Protein AF-R1EXK5-F1 (afdb_monomer)

Secondary structure (DSSP, 8-state):
-HHHHHHHS-----S-S-HHHHHHHHHHHHHHHGGGT-B-TTS-GGG--B----GGGGPPTTHHHHHHSPSS-HHHHHHHHHHHHTTT-HHHHHHHT-HHHHHHHHHHH--SSPPPPPS--------TTPPPPPB--GGGT-TTS-S--------SS-B-TTTT--EEETTTHHHHHHHHHHHHHHGGGS-HHHHH-TTSTTSPTTS-SBS-HHHHHHHTTSPPEEE--B--TTS---TTS-PPPPTTTT-

Organism: Botryosphaeria parva (strain UCR-NP2) (NCBI:txid1287680)

Solvent-accessible surface area (backbone atoms only — not comparable to full-atom values): 15653 Å² total; per-residue (Å²): 105,60,71,51,30,67,52,30,62,56,83,85,77,58,84,67,65,62,64,66,62,38,50,51,37,28,29,48,53,30,53,65,42,42,86,32,57,56,41,33,88,92,51,65,44,61,74,67,47,67,45,80,65,70,54,50,43,71,47,58,93,53,70,65,28,76,74,64,31,72,75,96,40,69,49,38,50,45,34,41,54,42,52,58,49,47,59,72,32,65,62,45,50,55,56,75,60,35,63,59,59,53,54,48,48,53,69,64,71,65,58,94,60,82,87,77,81,66,94,76,73,88,71,85,84,83,57,82,89,58,86,76,84,57,44,68,62,70,57,56,72,45,46,81,48,74,94,78,79,81,88,86,87,77,77,59,58,74,29,45,78,86,63,74,52,69,74,44,56,57,54,39,32,62,56,53,52,52,52,50,52,50,50,60,67,64,43,80,85,48,54,77,72,46,61,38,41,37,74,30,95,90,43,51,87,86,52,36,80,37,84,51,67,70,60,51,23,49,78,66,76,61,42,52,76,46,72,56,67,43,64,71,81,91,45,96,70,84,85,87,75,79,92,82,59,54,95,63,65,88,114

Foldseek 3Di:
DLVQCLQWVDDDAPPLDDLVLLLQLLLVLQVLQVQLQQACPVDRSSVSHGVPPDQLLQDEPDDCCVVRHDDPDVSSVSNHVSQVVSQVDPSNVVSVVDPSVQVLCCVNVVDPDRDDDDPGDHDDAHDPPDDADAAADCCLQVVVDDPPDDDDDDDSAWADQNRRADKGWGSCNVVVVVVVVVLVVVCPPDDPVLSNHLCHPVHDHPNHDDRDPCVVCVVVVVTDIDDDIDHDPPPDDDPPDDDDDHPPRPD

Sequence (251 aa):
MRERFERDGYLLVKGLLPRQKVLSCRSAYFTHMSPSGLLHPSTPPVAGLYSGANPRKYLPPGNLRRLFGPKDDPESDLYVDLMVAAHEAPFYTDFCASPELRAFIARFTGWTAPPRMLSRTMVRSFVPGSELTPVHFDQMYLRGGPPTSLTAWVPIGDVSLEGGGLMYLERSTDIGQQTEAEFARNAGNLTDEERVSAFNRNMSDGGFLSRDTVEYAKEKGGRKWLLAEFVDPEKPYDKRWMKVYRPLDGL

Mean predicted aligned error: 6.93 Å

pLDDT: mean 85.35, std 13.77, range [37.56, 98.06]

Structure (mmCIF, N/CA/C/O backbone):
data_AF-R1EXK5-F1
#
_entry.id   AF-R1EXK5-F1
#
loop_
_atom_site.group_PDB
_atom_site.id
_atom_site.type_symbol
_atom_site.label_atom_id
_atom_site.label_alt_id
_atom_site.label_comp_id
_atom_site.label_asym_id
_atom_site.label_entity_id
_atom_site.label_seq_id
_atom_site.pdbx_PDB_ins_code
_atom_site.Cartn_x
_atom_site.Cartn_y
_atom_site.Cartn_z
_atom_site.occupancy
_atom_site.B_iso_or_equiv
_atom_site.auth_seq_id
_atom_site.auth_comp_id
_atom_site.auth_asym_id
_atom_site.auth_atom_id
_atom_site.pdbx_PDB_model_num
ATOM 1 N N . MET A 1 1 ? -23.282 -2.178 4.659 1.00 82.62 1 MET A N 1
ATOM 2 C CA . MET A 1 1 ? -21.838 -1.941 4.393 1.00 82.62 1 MET A CA 1
ATOM 3 C C . MET A 1 1 ? -21.211 -1.000 5.426 1.00 82.62 1 MET A C 1
ATOM 5 O O . MET A 1 1 ? -20.256 -1.420 6.065 1.00 82.62 1 MET A O 1
ATOM 9 N N . ARG A 1 2 ? -21.752 0.215 5.629 1.00 88.81 2 ARG A N 1
ATOM 10 C CA . ARG A 1 2 ? -21.264 1.182 6.638 1.00 88.81 2 ARG A CA 1
ATOM 11 C C . ARG A 1 2 ? -21.157 0.607 8.051 1.00 88.81 2 ARG A C 1
ATOM 13 O O . ARG A 1 2 ? -20.063 0.581 8.583 1.00 88.81 2 ARG A O 1
ATOM 20 N N . GLU A 1 3 ? -22.225 0.002 8.568 1.00 89.75 3 GLU A N 1
ATOM 21 C CA . GLU A 1 3 ? -22.219 -0.634 9.901 1.00 89.75 3 GLU A CA 1
ATOM 22 C C . GLU A 1 3 ? -21.078 -1.648 10.084 1.00 89.75 3 GLU A C 1
ATOM 24 O O . GLU A 1 3 ? -20.468 -1.752 11.144 1.00 89.75 3 GLU A O 1
ATOM 29 N N . ARG A 1 4 ? -20.757 -2.408 9.026 1.00 84.94 4 ARG A N 1
ATOM 30 C CA . ARG A 1 4 ? -19.652 -3.369 9.059 1.00 84.94 4 ARG A CA 1
ATOM 31 C C . ARG A 1 4 ? -18.302 -2.664 9.116 1.00 84.94 4 ARG A C 1
ATOM 33 O O . ARG A 1 4 ? -17.444 -3.102 9.864 1.00 84.94 4 ARG A O 1
ATOM 40 N N . PHE A 1 5 ? -18.123 -1.600 8.342 1.00 89.38 5 PHE A N 1
ATOM 41 C CA . PHE A 1 5 ? -16.905 -0.796 8.385 1.00 89.38 5 PHE A CA 1
ATOM 42 C C . PHE A 1 5 ? -16.730 -0.095 9.731 1.00 89.38 5 PHE A C 1
ATOM 44 O O . PHE A 1 5 ? -15.637 -0.112 10.273 1.00 89.38 5 PHE A O 1
ATOM 51 N N . GLU A 1 6 ? -17.798 0.456 10.301 1.00 90.44 6 GLU A N 1
ATOM 52 C CA . GLU A 1 6 ? -17.766 1.090 11.623 1.00 90.44 6 GLU A CA 1
ATOM 53 C C . GLU A 1 6 ? -17.374 0.078 12.706 1.00 90.44 6 GLU A C 1
ATOM 55 O O . GLU A 1 6 ? -16.513 0.355 13.537 1.00 90.44 6 GLU A O 1
ATOM 60 N N . ARG A 1 7 ? -17.931 -1.136 12.657 1.00 87.56 7 ARG A N 1
ATOM 61 C CA . ARG A 1 7 ? -17.590 -2.205 13.604 1.00 87.56 7 ARG A CA 1
ATOM 62 C C . ARG A 1 7 ? -16.186 -2.784 13.398 1.00 87.56 7 ARG A C 1
ATOM 64 O O . ARG A 1 7 ? -15.492 -3.048 14.376 1.00 87.56 7 ARG A O 1
ATOM 71 N N . ASP A 1 8 ? -15.805 -3.059 12.151 1.00 87.69 8 ASP A N 1
ATOM 72 C CA . ASP A 1 8 ? -14.622 -3.869 11.838 1.00 87.69 8 ASP A CA 1
ATOM 73 C C . ASP A 1 8 ? -13.386 -3.030 11.470 1.00 87.69 8 ASP A C 1
ATOM 75 O O . ASP A 1 8 ? -12.267 -3.491 11.677 1.00 87.69 8 ASP A O 1
ATOM 79 N N . GLY A 1 9 ? -13.574 -1.819 10.943 1.00 90.81 9 GLY A N 1
ATOM 80 C CA . GLY A 1 9 ? -12.518 -0.890 10.522 1.00 90.81 9 GLY A CA 1
ATOM 81 C C . GLY A 1 9 ? -12.043 -1.081 9.077 1.00 90.81 9 GLY A C 1
ATOM 82 O O . GLY A 1 9 ? -11.176 -0.349 8.608 1.00 90.81 9 GLY A O 1
ATOM 83 N N . TYR A 1 10 ? -12.592 -2.060 8.353 1.00 90.94 10 TYR A N 1
ATOM 84 C CA . TYR A 1 10 ? -12.197 -2.389 6.982 1.00 90.94 10 TYR A CA 1
ATOM 85 C C . TYR A 1 10 ? -13.346 -3.015 6.185 1.00 90.94 10 TYR A C 1
ATOM 87 O O . TYR A 1 10 ? -14.318 -3.543 6.731 1.00 90.94 10 TYR A O 1
ATOM 95 N N . LEU A 1 11 ? -13.213 -2.983 4.857 1.00 89.25 11 LEU A N 1
ATOM 96 C CA . LEU A 1 11 ? -14.101 -3.654 3.912 1.00 89.25 11 LEU A CA 1
ATOM 97 C C . LEU A 1 11 ? -13.305 -4.182 2.721 1.00 89.25 11 LEU A C 1
ATOM 99 O O . LEU A 1 11 ? -12.480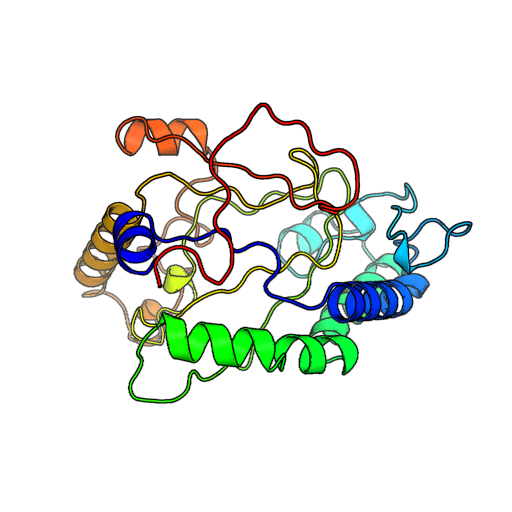 -3.472 2.155 1.00 89.25 11 LEU A O 1
ATOM 103 N N . LEU A 1 12 ? -13.629 -5.400 2.288 1.00 85.88 12 LEU A N 1
ATOM 104 C CA . LEU A 1 12 ? -13.187 -5.928 1.002 1.00 85.88 12 LEU A CA 1
ATOM 105 C C . LEU A 1 12 ? -14.298 -5.726 -0.030 1.00 85.88 12 LEU A C 1
ATOM 107 O O . LEU A 1 12 ? -15.362 -6.337 0.079 1.00 85.88 12 LEU A O 1
ATOM 111 N N . VAL A 1 13 ? -14.042 -4.893 -1.037 1.00 85.69 13 VAL A N 1
ATOM 112 C CA . VAL A 1 13 ? -14.993 -4.600 -2.118 1.00 85.69 13 VAL A CA 1
ATOM 113 C C . VAL A 1 13 ? -14.451 -5.167 -3.425 1.00 85.69 13 VAL A C 1
ATOM 115 O O . VAL A 1 13 ? -13.442 -4.698 -3.948 1.00 85.69 13 VAL A O 1
ATOM 118 N N . LYS A 1 14 ? -15.116 -6.195 -3.961 1.00 83.44 14 LYS A N 1
ATOM 119 C CA . LYS A 1 14 ? -14.742 -6.828 -5.234 1.00 83.44 14 LYS A CA 1
ATOM 120 C C . LYS A 1 14 ? -15.511 -6.191 -6.396 1.00 83.44 14 LYS A C 1
ATOM 122 O O . LYS A 1 14 ? -16.672 -5.820 -6.247 1.00 83.44 14 LYS A O 1
ATOM 127 N N . GLY A 1 15 ? -14.865 -6.085 -7.559 1.00 83.38 15 GLY A N 1
ATOM 128 C CA . GLY A 1 15 ? -15.496 -5.596 -8.793 1.00 83.38 15 GLY A CA 1
ATOM 129 C C . GLY A 1 15 ? -15.779 -4.090 -8.833 1.00 83.38 15 GLY A C 1
ATOM 130 O O . GLY A 1 15 ? -16.601 -3.657 -9.632 1.00 83.38 15 GLY A O 1
ATOM 131 N N . LEU A 1 16 ? -15.128 -3.291 -7.978 1.00 88.31 16 LEU A N 1
ATOM 132 C CA . LEU A 1 16 ? -15.326 -1.838 -7.944 1.00 88.31 16 LEU A CA 1
ATOM 133 C C . LEU A 1 16 ? -14.695 -1.122 -9.148 1.00 88.31 16 LEU A C 1
ATOM 135 O O . LEU A 1 16 ? -15.280 -0.189 -9.692 1.00 88.31 16 LEU A O 1
ATOM 139 N N . LEU A 1 17 ? -13.489 -1.534 -9.542 1.00 92.44 17 LEU A N 1
ATOM 140 C CA . LEU A 1 17 ? -12.737 -0.906 -10.625 1.00 92.44 17 LEU A CA 1
ATOM 141 C C . LEU A 1 17 ? -12.830 -1.734 -11.910 1.00 92.44 17 LEU A C 1
ATOM 143 O O . LEU A 1 17 ? -12.722 -2.963 -11.841 1.00 92.44 17 LEU A O 1
ATOM 147 N N . PRO A 1 18 ? -12.948 -1.095 -13.090 1.00 91.00 18 PRO A N 1
ATOM 148 C CA . PRO A 1 18 ? -12.877 -1.805 -14.360 1.00 91.00 18 PRO A CA 1
ATOM 149 C C . PRO A 1 18 ? -11.546 -2.551 -14.498 1.00 91.00 18 PRO A C 1
ATOM 151 O O . PRO A 1 18 ? -10.477 -1.939 -14.432 1.00 91.00 18 PRO A O 1
ATOM 154 N N . ARG A 1 19 ? -11.602 -3.866 -14.745 1.00 87.06 19 ARG A N 1
ATOM 155 C CA . ARG A 1 19 ? -10.411 -4.729 -14.855 1.00 87.06 19 ARG A CA 1
ATOM 156 C C . ARG A 1 19 ? -9.390 -4.185 -15.852 1.00 87.06 19 ARG A C 1
ATOM 158 O O . ARG A 1 19 ? -8.201 -4.166 -15.555 1.00 87.06 19 ARG A O 1
ATOM 165 N N . GLN A 1 20 ? -9.854 -3.678 -16.994 1.00 90.62 20 GLN A N 1
ATOM 166 C CA . GLN A 1 20 ? -8.970 -3.104 -18.004 1.00 90.62 20 GLN A CA 1
ATOM 167 C C . GLN A 1 20 ? -8.185 -1.894 -17.479 1.00 90.62 20 GLN A C 1
ATOM 169 O O . GLN A 1 20 ? -6.998 -1.795 -17.757 1.00 90.62 20 GLN A O 1
ATOM 174 N N . LYS A 1 21 ? -8.794 -1.009 -16.672 1.00 93.25 21 LYS A N 1
ATOM 175 C CA . LYS A 1 21 ? -8.080 0.131 -16.065 1.00 93.25 21 LYS A CA 1
ATOM 176 C C . LYS A 1 21 ? -6.989 -0.343 -15.102 1.00 93.25 21 LYS A C 1
ATOM 178 O O . LYS A 1 21 ? -5.885 0.192 -15.120 1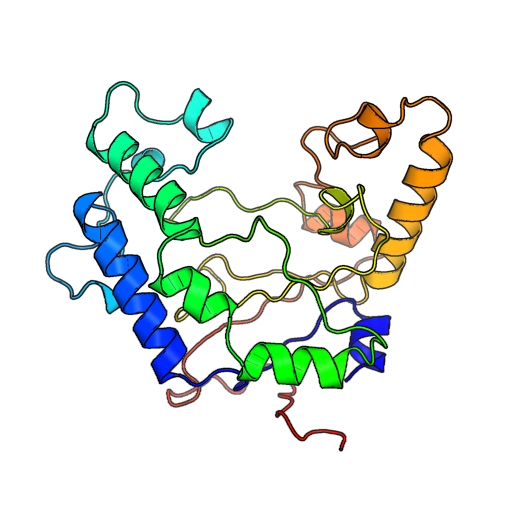.00 93.25 21 LYS A O 1
ATOM 183 N N . VAL A 1 22 ? -7.282 -1.375 -14.307 1.00 92.38 22 VAL A N 1
ATOM 184 C CA . VAL A 1 22 ? -6.312 -1.996 -13.391 1.00 92.38 22 VAL A CA 1
ATOM 185 C C . VAL A 1 22 ? -5.135 -2.597 -14.167 1.00 92.38 22 VAL A C 1
ATOM 187 O O . VAL A 1 22 ? -3.982 -2.320 -13.846 1.00 92.38 22 VAL A O 1
ATOM 190 N N . LEU A 1 23 ? -5.410 -3.372 -15.221 1.00 91.75 23 LEU A N 1
ATOM 191 C CA . LEU A 1 23 ? -4.371 -3.999 -16.044 1.00 91.75 23 LEU A CA 1
ATOM 192 C C . LEU A 1 23 ? -3.569 -2.983 -16.868 1.00 91.75 23 LEU A C 1
ATOM 194 O O . LEU A 1 23 ? -2.362 -3.156 -17.021 1.00 91.75 23 LEU A O 1
ATOM 198 N N . SER A 1 24 ? -4.193 -1.902 -17.342 1.00 95.00 24 SER A N 1
ATOM 199 C CA . SER A 1 24 ? -3.482 -0.801 -18.001 1.00 95.00 24 SER A CA 1
ATOM 200 C C . SER A 1 24 ? -2.524 -0.098 -17.034 1.00 95.00 24 SER A C 1
ATOM 202 O O . SER A 1 24 ? -1.358 0.091 -17.378 1.00 95.00 24 SER A O 1
ATOM 204 N N . CYS A 1 25 ? -2.965 0.209 -15.804 1.00 96.75 25 CYS A N 1
ATOM 205 C CA . CYS A 1 25 ? -2.089 0.761 -14.764 1.00 96.75 25 CYS A CA 1
ATOM 206 C C . CYS A 1 25 ? -0.938 -0.201 -14.431 1.00 96.75 25 CYS A C 1
ATOM 208 O O . CYS A 1 25 ? 0.210 0.227 -14.346 1.00 96.75 25 CYS A O 1
ATOM 210 N N . ARG A 1 26 ? -1.219 -1.507 -14.301 1.00 95.94 26 ARG A N 1
ATOM 211 C CA . ARG A 1 26 ? -0.200 -2.550 -14.088 1.00 95.94 26 ARG A CA 1
ATOM 212 C C . ARG A 1 26 ? 0.839 -2.567 -15.203 1.00 95.94 26 ARG A C 1
ATOM 214 O O . ARG A 1 26 ? 2.035 -2.575 -14.929 1.00 95.94 26 ARG A O 1
ATOM 221 N N . SER A 1 27 ? 0.382 -2.592 -16.454 1.00 96.38 27 SER A N 1
ATOM 222 C CA . SER A 1 27 ? 1.255 -2.631 -17.625 1.00 96.38 27 SER A CA 1
ATOM 223 C C . SER A 1 27 ? 2.153 -1.399 -17.678 1.00 96.38 27 SER A C 1
ATOM 225 O O . SER A 1 27 ? 3.354 -1.537 -17.895 1.00 96.38 27 SER A O 1
ATOM 227 N N . ALA A 1 28 ? 1.593 -0.210 -17.442 1.00 98.06 28 ALA A N 1
ATOM 228 C CA . ALA A 1 28 ? 2.349 1.037 -17.426 1.00 98.06 28 ALA A CA 1
ATOM 229 C C . ALA A 1 28 ? 3.362 1.081 -16.273 1.00 98.06 28 ALA A C 1
ATOM 231 O O . ALA A 1 28 ? 4.531 1.369 -16.515 1.00 98.06 28 ALA A O 1
ATOM 232 N N . TYR A 1 29 ? 2.952 0.699 -15.058 1.00 97.94 29 TYR A N 1
ATOM 233 C CA . TYR A 1 29 ? 3.840 0.621 -13.898 1.00 97.94 29 TYR A CA 1
ATOM 234 C C . TYR A 1 29 ? 5.028 -0.309 -14.153 1.00 97.94 29 TYR A C 1
ATOM 236 O O . TYR A 1 29 ? 6.176 0.078 -13.962 1.00 97.94 29 TYR A O 1
ATOM 244 N N . PHE A 1 30 ? 4.789 -1.524 -14.647 1.00 97.38 30 PHE A N 1
ATOM 245 C CA . PHE A 1 30 ? 5.890 -2.447 -14.907 1.00 97.38 30 PHE A CA 1
ATOM 246 C C . PHE A 1 30 ? 6.730 -2.075 -16.121 1.00 97.38 30 PHE A C 1
ATOM 248 O O . PHE A 1 30 ? 7.933 -2.321 -16.113 1.00 97.38 30 PHE A O 1
ATOM 255 N N . THR A 1 31 ? 6.152 -1.431 -17.132 1.00 97.69 31 THR A N 1
ATOM 256 C CA . THR A 1 31 ? 6.943 -0.850 -18.227 1.00 97.69 31 THR A CA 1
ATOM 257 C C . THR A 1 31 ? 7.884 0.226 -17.685 1.00 97.69 31 THR A C 1
ATOM 259 O O . THR A 1 31 ? 9.076 0.188 -17.975 1.00 97.69 31 THR A O 1
ATOM 262 N N . HIS A 1 32 ? 7.381 1.114 -16.822 1.00 98.00 32 HIS A N 1
ATOM 263 C CA . HIS A 1 32 ? 8.173 2.134 -16.128 1.00 98.00 32 HIS A CA 1
ATOM 264 C C . HIS A 1 32 ? 9.294 1.524 -15.278 1.00 98.00 32 HIS A C 1
ATOM 266 O O . HIS A 1 32 ? 10.419 2.003 -15.322 1.00 98.00 32 HIS A O 1
ATOM 272 N N . MET A 1 33 ? 9.024 0.429 -14.560 1.00 97.12 33 MET A N 1
ATOM 273 C CA . MET A 1 33 ? 10.029 -0.251 -13.732 1.00 97.12 33 MET A CA 1
ATOM 274 C C . MET A 1 33 ? 10.999 -1.144 -14.524 1.00 97.12 33 MET A C 1
ATOM 276 O O . MET A 1 33 ? 12.032 -1.531 -13.980 1.00 97.12 33 MET A O 1
ATOM 280 N N . SER A 1 34 ? 10.709 -1.493 -15.783 1.00 95.62 34 SER A N 1
ATOM 281 C CA . SER A 1 34 ? 11.495 -2.466 -16.568 1.00 95.62 34 SER A CA 1
ATOM 282 C C . SER A 1 34 ? 12.998 -2.146 -16.665 1.00 95.62 34 SER A C 1
ATOM 284 O O . SER A 1 34 ? 13.789 -3.080 -16.512 1.00 95.62 34 SER A O 1
ATOM 286 N N . PRO A 1 35 ? 13.436 -0.878 -16.837 1.00 96.25 35 PRO A N 1
ATOM 287 C CA . PRO A 1 35 ? 14.861 -0.544 -16.920 1.00 96.25 35 PRO A CA 1
ATOM 288 C C . PRO A 1 35 ? 15.671 -0.863 -15.655 1.00 96.25 35 PRO A C 1
ATOM 290 O O . PRO A 1 35 ? 16.886 -0.982 -15.736 1.00 96.25 35 PRO A O 1
ATOM 293 N N . SER A 1 36 ? 15.022 -1.042 -14.498 1.00 95.88 36 SER A N 1
ATOM 294 C CA . SER A 1 36 ? 15.703 -1.389 -13.236 1.00 95.88 36 SER A CA 1
ATOM 295 C C . SER A 1 36 ? 16.176 -2.845 -13.143 1.00 95.88 36 SER A C 1
ATOM 297 O O . SER A 1 36 ? 16.753 -3.248 -12.134 1.00 95.88 36 SER A O 1
ATOM 299 N N . GLY A 1 37 ? 15.843 -3.685 -14.129 1.00 95.38 37 GLY A N 1
ATOM 300 C CA . GLY A 1 37 ? 16.101 -5.126 -14.064 1.00 95.38 37 GLY A CA 1
ATOM 301 C C . GLY A 1 37 ? 15.210 -5.876 -13.064 1.00 95.38 37 GLY A C 1
ATOM 302 O O . GLY A 1 37 ? 15.460 -7.045 -12.781 1.00 95.38 37 GLY A O 1
ATOM 303 N N . LEU A 1 38 ? 14.168 -5.234 -12.516 1.00 95.88 38 LEU A N 1
ATOM 304 C CA . LEU A 1 38 ? 13.198 -5.856 -11.600 1.00 95.88 38 LEU A CA 1
ATOM 305 C C . LEU A 1 38 ? 12.461 -7.049 -12.232 1.00 95.88 38 LEU A C 1
ATOM 307 O O . LEU A 1 38 ? 12.087 -7.993 -11.533 1.00 95.88 38 LEU A O 1
ATOM 311 N N . LEU A 1 39 ? 12.225 -6.990 -13.543 1.00 95.88 39 LEU A N 1
ATOM 312 C CA . LEU A 1 39 ? 11.351 -7.915 -14.258 1.00 95.88 39 LEU A CA 1
ATOM 313 C C . LEU A 1 39 ? 12.124 -8.964 -15.049 1.00 95.88 39 LEU A C 1
ATOM 315 O O . LEU A 1 39 ? 13.210 -8.706 -15.564 1.00 95.88 39 LEU A O 1
ATOM 319 N N . HIS A 1 40 ? 11.527 -10.146 -15.181 1.00 95.69 40 HIS A N 1
ATOM 320 C CA . HIS A 1 40 ? 12.071 -11.225 -15.990 1.00 95.69 40 HIS A CA 1
ATOM 321 C C . HIS A 1 40 ? 12.147 -10.808 -17.473 1.00 95.69 40 HIS A C 1
ATOM 323 O O . HIS A 1 40 ? 11.111 -10.484 -18.068 1.00 95.69 40 HIS A O 1
ATOM 329 N N . PRO A 1 41 ? 13.333 -10.864 -18.110 1.00 91.75 41 PRO A N 1
ATOM 330 C CA . PRO A 1 41 ? 13.577 -10.222 -19.405 1.00 91.75 41 PRO A CA 1
ATOM 331 C C . PRO A 1 41 ? 12.825 -10.870 -20.573 1.00 91.75 41 PRO A C 1
ATOM 333 O O . PRO A 1 41 ? 12.587 -10.227 -21.589 1.00 91.75 41 PRO A O 1
ATOM 336 N N . SER A 1 42 ? 12.431 -12.140 -20.446 1.00 93.31 42 SER A N 1
ATOM 337 C CA . SER A 1 42 ? 11.729 -12.876 -21.508 1.00 93.31 42 SER A CA 1
ATOM 338 C C . SER A 1 42 ? 10.201 -12.797 -21.424 1.00 93.31 42 SER A C 1
ATOM 340 O O . SER A 1 42 ? 9.514 -13.583 -22.077 1.00 93.31 42 SER A O 1
ATOM 342 N N . THR A 1 43 ? 9.651 -11.934 -20.567 1.00 92.31 43 THR A N 1
ATOM 343 C CA . THR A 1 43 ? 8.201 -11.839 -20.346 1.00 92.31 43 THR A CA 1
ATOM 344 C C . THR A 1 43 ? 7.713 -10.412 -20.562 1.00 92.31 43 THR A C 1
ATOM 346 O O . THR A 1 43 ? 8.458 -9.470 -20.292 1.00 92.31 43 THR A O 1
ATOM 349 N N . PRO A 1 44 ? 6.474 -10.214 -21.046 1.00 92.81 44 PRO A N 1
ATOM 350 C CA . PRO A 1 44 ? 5.934 -8.869 -21.185 1.00 92.81 44 PRO A CA 1
ATOM 351 C C . PRO A 1 44 ? 5.822 -8.203 -19.801 1.00 92.81 44 PRO A C 1
ATOM 353 O O . PRO A 1 44 ? 5.413 -8.880 -18.852 1.00 92.81 44 PRO A O 1
ATOM 356 N N . PRO A 1 45 ? 6.090 -6.888 -19.660 1.00 90.62 45 PRO A N 1
ATOM 357 C CA . PRO A 1 45 ? 6.115 -6.218 -18.356 1.00 90.62 45 PRO A CA 1
ATOM 358 C C . PRO A 1 45 ? 4.849 -6.423 -17.519 1.00 90.62 45 PRO A C 1
ATOM 360 O O . PRO A 1 45 ? 4.923 -6.639 -16.313 1.00 90.62 45 PRO A O 1
ATOM 363 N N . VAL A 1 46 ? 3.675 -6.448 -18.158 1.00 91.06 46 VAL A N 1
ATOM 364 C CA . VAL A 1 46 ? 2.385 -6.685 -17.488 1.00 91.06 46 VAL A CA 1
ATOM 365 C C . VAL A 1 46 ? 2.316 -8.021 -16.733 1.00 91.06 46 VAL A C 1
ATOM 367 O O . VAL A 1 46 ? 1.537 -8.138 -15.787 1.00 91.06 46 VAL A O 1
ATOM 370 N N . ALA A 1 47 ? 3.134 -9.019 -17.088 1.00 90.56 47 ALA A N 1
ATOM 371 C CA . ALA A 1 47 ? 3.230 -10.262 -16.326 1.00 90.56 47 ALA A CA 1
ATOM 372 C C . ALA A 1 47 ? 3.726 -9.994 -14.894 1.00 90.56 47 ALA A C 1
ATOM 374 O O . ALA A 1 47 ? 3.228 -10.603 -13.948 1.00 90.56 47 ALA A O 1
ATOM 375 N N . GLY A 1 48 ? 4.623 -9.017 -14.711 1.00 91.44 48 GLY A N 1
ATOM 376 C CA . GLY A 1 48 ? 5.171 -8.650 -13.405 1.00 91.44 48 GLY A CA 1
ATOM 377 C C . GLY A 1 48 ? 5.982 -9.774 -12.764 1.00 91.44 48 GLY A C 1
ATOM 378 O O . GLY A 1 48 ? 5.991 -9.895 -11.542 1.00 91.44 48 GLY A O 1
ATOM 379 N N . LEU A 1 49 ? 6.596 -10.639 -13.578 1.00 92.12 49 LEU A N 1
ATOM 380 C CA . LEU A 1 49 ? 7.408 -11.745 -13.083 1.00 92.12 49 LEU A CA 1
ATOM 381 C C . LEU A 1 49 ? 8.753 -11.218 -12.605 1.00 92.12 49 LEU A C 1
ATOM 383 O O . LEU A 1 49 ? 9.425 -10.479 -13.321 1.00 92.12 49 LEU A O 1
ATOM 387 N N . TYR A 1 50 ? 9.131 -11.612 -11.393 1.00 94.19 50 TYR A N 1
ATOM 388 C CA . TYR A 1 50 ? 10.390 -11.208 -10.789 1.00 94.19 50 TYR A CA 1
ATOM 389 C C . TYR A 1 50 ? 11.585 -11.739 -11.589 1.00 94.19 50 TYR A C 1
ATOM 391 O O . TYR A 1 50 ? 11.573 -12.886 -12.035 1.00 94.19 50 TYR A O 1
ATOM 399 N N . SER A 1 51 ? 12.628 -10.924 -11.744 1.00 95.25 51 SER A N 1
ATOM 400 C CA . SER A 1 51 ? 13.839 -11.293 -12.488 1.00 95.25 51 SER A CA 1
ATOM 401 C C . SER A 1 51 ? 14.651 -12.424 -11.851 1.00 95.25 51 SER A C 1
ATOM 403 O O . SER A 1 51 ? 15.477 -13.030 -12.527 1.00 95.25 51 SER A O 1
ATOM 405 N N . GLY A 1 52 ? 14.436 -12.711 -10.561 1.00 94.38 52 GLY A N 1
ATOM 406 C CA . GLY A 1 52 ? 15.245 -13.664 -9.795 1.00 94.38 52 GLY A CA 1
ATOM 407 C C . GLY A 1 52 ? 16.595 -13.100 -9.341 1.00 94.38 52 GLY A C 1
ATOM 408 O O . GLY A 1 52 ? 17.400 -13.834 -8.771 1.00 94.38 52 GLY A O 1
ATOM 409 N N . ALA A 1 53 ? 16.851 -11.809 -9.577 1.00 93.62 53 ALA A N 1
ATOM 410 C CA . ALA A 1 53 ? 18.046 -11.126 -9.096 1.00 93.62 53 ALA A CA 1
ATOM 411 C C . ALA A 1 53 ? 18.089 -11.058 -7.555 1.00 93.62 53 ALA A C 1
ATOM 413 O O . ALA A 1 53 ? 17.180 -11.497 -6.860 1.00 93.62 53 ALA A O 1
ATOM 414 N N . ASN A 1 54 ? 19.169 -10.509 -6.993 1.00 93.12 54 ASN A N 1
ATOM 415 C CA . ASN A 1 54 ? 19.282 -10.338 -5.545 1.00 93.12 54 ASN A CA 1
ATOM 416 C C . ASN A 1 54 ? 18.190 -9.371 -5.024 1.00 93.12 54 ASN A C 1
ATOM 418 O O . ASN A 1 54 ? 18.221 -8.194 -5.399 1.00 93.12 54 ASN A O 1
ATOM 422 N N . PRO A 1 55 ? 17.295 -9.794 -4.107 1.00 92.62 55 PRO A N 1
ATOM 423 C CA . PRO A 1 55 ? 16.234 -8.939 -3.565 1.00 92.62 55 PRO A CA 1
ATOM 424 C C . PRO A 1 55 ? 16.728 -7.643 -2.919 1.00 92.62 55 PRO A C 1
ATOM 426 O O . PRO A 1 55 ? 16.014 -6.643 -2.929 1.00 92.62 55 PRO A O 1
ATOM 429 N N . ARG A 1 56 ? 17.970 -7.615 -2.409 1.00 92.75 56 ARG A N 1
ATOM 430 C CA . ARG A 1 56 ? 18.559 -6.414 -1.792 1.00 92.75 56 ARG A CA 1
ATOM 431 C C . ARG A 1 56 ? 18.694 -5.233 -2.759 1.00 92.75 56 ARG A C 1
ATOM 433 O O . ARG A 1 56 ? 18.719 -4.098 -2.292 1.00 92.75 56 ARG A O 1
ATOM 440 N N . LYS A 1 57 ? 18.735 -5.478 -4.077 1.00 94.12 57 LYS A N 1
ATOM 441 C CA . LYS A 1 57 ? 18.721 -4.419 -5.105 1.00 94.12 57 LYS A CA 1
ATOM 442 C C . LYS A 1 57 ? 17.405 -3.634 -5.127 1.00 94.12 57 LYS A C 1
ATOM 444 O O . LYS A 1 57 ? 17.388 -2.469 -5.502 1.00 94.12 57 LYS A O 1
ATOM 449 N N . TYR A 1 58 ? 16.311 -4.251 -4.683 1.00 94.44 58 TYR A N 1
ATOM 450 C CA . TYR A 1 58 ? 14.958 -3.707 -4.809 1.00 94.44 58 TYR A CA 1
ATOM 451 C C . TYR A 1 58 ? 14.393 -3.204 -3.474 1.00 94.44 58 TYR A C 1
ATOM 453 O O . TYR A 1 58 ? 13.179 -3.178 -3.261 1.00 94.44 58 TYR A O 1
ATOM 461 N N . LEU A 1 59 ? 15.275 -2.797 -2.553 1.00 92.50 59 LEU A N 1
ATOM 462 C CA . LEU A 1 59 ? 14.868 -2.179 -1.293 1.00 92.50 59 LEU A CA 1
ATOM 463 C C . LEU A 1 59 ? 14.373 -0.741 -1.534 1.00 92.50 59 LEU A C 1
ATOM 465 O O . LEU A 1 59 ? 15.090 0.043 -2.168 1.00 92.50 59 LEU A O 1
ATOM 469 N N . PRO A 1 60 ? 13.187 -0.374 -1.010 1.00 90.44 60 PRO A N 1
ATOM 470 C CA . PRO A 1 60 ? 12.651 0.977 -1.136 1.00 90.44 60 PRO A CA 1
ATOM 471 C C . PRO A 1 60 ? 13.484 1.995 -0.337 1.00 90.44 60 PRO A C 1
ATOM 473 O O . PRO A 1 60 ? 14.272 1.603 0.533 1.00 90.44 60 PRO A O 1
ATOM 476 N N . PRO A 1 61 ? 13.290 3.309 -0.563 1.00 88.56 61 PRO A N 1
ATOM 477 C CA . PRO A 1 61 ? 13.871 4.344 0.288 1.00 88.56 61 PRO A CA 1
ATOM 478 C C . PRO A 1 61 ? 13.577 4.101 1.773 1.00 88.56 61 PRO A C 1
ATOM 480 O O . PRO A 1 61 ? 12.429 3.879 2.160 1.00 88.56 61 PRO A O 1
ATOM 483 N N . GLY A 1 62 ? 14.610 4.166 2.615 1.00 86.06 62 GLY A N 1
ATOM 484 C CA . GLY A 1 62 ? 14.469 4.023 4.063 1.00 86.06 62 GLY A CA 1
ATOM 485 C C . GLY A 1 62 ? 15.674 3.379 4.744 1.00 86.06 62 GLY A C 1
ATOM 486 O O . GLY A 1 62 ? 16.701 3.093 4.124 1.00 86.06 62 GLY A O 1
ATOM 487 N N . ASN A 1 63 ? 15.530 3.129 6.048 1.00 84.31 63 ASN A N 1
ATOM 488 C CA . ASN A 1 63 ? 16.607 2.612 6.896 1.00 84.31 63 ASN A CA 1
ATOM 489 C C . ASN A 1 63 ? 17.143 1.257 6.422 1.00 84.31 63 ASN A C 1
ATOM 491 O O . ASN A 1 63 ? 18.354 1.049 6.447 1.00 84.31 63 ASN A O 1
ATOM 495 N N . LEU A 1 64 ? 16.275 0.359 5.945 1.00 85.56 64 LEU A N 1
ATOM 496 C CA . LEU A 1 64 ? 16.720 -0.938 5.437 1.00 85.56 64 LEU A CA 1
ATOM 497 C C . LEU A 1 64 ? 17.638 -0.805 4.228 1.00 85.56 64 LEU A C 1
ATOM 499 O O . LEU A 1 64 ? 18.676 -1.456 4.197 1.00 85.56 64 LEU A O 1
ATOM 503 N N . ARG A 1 65 ? 17.304 0.050 3.255 1.00 89.94 65 ARG A N 1
ATOM 504 C CA . ARG A 1 65 ? 18.198 0.300 2.120 1.00 89.94 65 ARG A CA 1
ATOM 505 C C . ARG A 1 65 ? 19.513 0.913 2.592 1.00 89.94 65 ARG A C 1
ATOM 507 O O . ARG A 1 65 ? 20.567 0.467 2.161 1.00 89.94 65 ARG A O 1
ATOM 514 N N . ARG A 1 66 ? 19.472 1.874 3.522 1.00 88.19 66 ARG A N 1
ATOM 515 C CA . ARG A 1 66 ? 20.690 2.491 4.077 1.00 88.19 66 ARG A CA 1
ATOM 516 C C . ARG A 1 66 ? 21.629 1.463 4.722 1.00 88.19 66 ARG A C 1
ATOM 518 O O . ARG A 1 66 ? 22.843 1.612 4.634 1.00 88.19 66 ARG A O 1
ATOM 525 N N . LEU A 1 67 ? 21.072 0.466 5.411 1.00 88.75 67 LEU A N 1
ATOM 526 C CA . LEU A 1 67 ? 21.838 -0.531 6.165 1.00 88.75 67 LEU A CA 1
ATOM 527 C C . LEU A 1 67 ? 22.234 -1.756 5.330 1.00 88.75 67 LEU A C 1
ATOM 529 O O . LEU A 1 67 ? 23.329 -2.282 5.509 1.00 88.75 67 LEU A O 1
ATOM 533 N N . PHE A 1 68 ? 21.351 -2.217 4.444 1.00 89.88 68 PHE A N 1
ATOM 534 C CA . PHE A 1 68 ? 21.460 -3.515 3.768 1.00 89.88 68 PHE A CA 1
ATOM 535 C C . PHE A 1 68 ? 21.404 -3.432 2.240 1.00 89.88 68 PHE A C 1
ATOM 537 O O . PHE A 1 68 ? 21.590 -4.451 1.571 1.00 89.88 68 PHE A O 1
ATOM 544 N N . GLY A 1 69 ? 21.127 -2.251 1.688 1.00 90.50 69 GLY A N 1
ATOM 545 C CA . GLY A 1 69 ? 21.163 -2.011 0.253 1.00 90.50 69 GLY A CA 1
ATOM 546 C C . GLY A 1 69 ? 22.591 -2.108 -0.292 1.00 90.50 69 GLY A C 1
ATOM 547 O O . GLY A 1 69 ? 23.546 -1.781 0.422 1.00 90.50 69 GLY A O 1
ATOM 548 N N . PRO A 1 70 ? 22.760 -2.561 -1.545 1.00 92.31 70 PRO A N 1
ATOM 549 C CA . PRO A 1 70 ? 24.029 -2.447 -2.250 1.00 92.31 70 PRO A CA 1
ATOM 550 C C . PRO A 1 70 ? 24.505 -0.989 -2.265 1.00 92.31 70 PRO A C 1
ATOM 552 O O . PRO A 1 70 ? 23.697 -0.076 -2.432 1.00 92.31 70 PRO A O 1
ATOM 555 N N . LYS A 1 71 ? 25.809 -0.785 -2.073 1.00 91.44 71 LYS A N 1
ATOM 556 C CA . LYS A 1 71 ? 26.458 0.523 -2.220 1.00 91.44 71 LYS A CA 1
ATOM 557 C C . LYS A 1 71 ? 27.016 0.635 -3.633 1.00 91.44 71 LYS A C 1
ATOM 559 O O . LYS A 1 71 ? 27.537 -0.361 -4.130 1.00 91.44 71 LYS A O 1
ATOM 564 N N . ASP A 1 72 ? 26.920 1.823 -4.225 1.00 91.44 72 ASP A N 1
ATOM 565 C CA . ASP A 1 72 ? 27.476 2.138 -5.547 1.00 91.44 72 ASP A CA 1
ATOM 566 C C . ASP A 1 72 ? 27.007 1.160 -6.649 1.00 91.44 72 ASP A C 1
ATOM 568 O O . ASP A 1 72 ? 27.794 0.707 -7.479 1.00 91.44 72 ASP A O 1
ATOM 572 N N . ASP A 1 73 ? 25.716 0.801 -6.637 1.00 95.75 73 ASP A N 1
ATOM 573 C CA . ASP A 1 73 ? 25.091 -0.127 -7.592 1.00 95.75 73 ASP A CA 1
ATOM 574 C C . ASP A 1 73 ? 24.082 0.641 -8.472 1.00 95.75 73 ASP A C 1
ATOM 576 O O . ASP A 1 73 ? 22.963 0.915 -8.025 1.00 95.75 73 ASP A O 1
ATOM 580 N N . PRO A 1 74 ? 24.448 0.988 -9.724 1.00 95.12 74 PRO A N 1
ATOM 581 C CA . PRO A 1 74 ? 23.614 1.825 -10.587 1.00 95.12 74 PRO A CA 1
ATOM 582 C C . PRO A 1 74 ? 22.234 1.240 -10.907 1.00 95.12 74 PRO A C 1
ATOM 584 O O . PRO A 1 74 ? 21.287 1.994 -11.110 1.00 95.12 74 PRO A O 1
ATOM 587 N N . GLU A 1 75 ? 22.089 -0.088 -10.949 1.00 94.25 75 GLU A N 1
ATOM 588 C CA . GLU A 1 75 ? 20.786 -0.729 -11.186 1.00 94.25 75 GLU A CA 1
ATOM 589 C C . GLU A 1 75 ? 19.868 -0.583 -9.968 1.00 94.25 75 GLU A C 1
ATOM 591 O O . GLU A 1 75 ? 18.687 -0.260 -10.099 1.00 94.25 75 GLU A O 1
ATOM 596 N N . SER A 1 76 ? 20.420 -0.801 -8.772 1.00 95.69 76 SER A N 1
ATOM 597 C CA . SER A 1 76 ? 19.732 -0.601 -7.498 1.00 95.69 76 SER A CA 1
ATOM 598 C C . SER A 1 76 ? 19.344 0.863 -7.294 1.00 95.69 76 SER A C 1
ATOM 600 O O . SER A 1 76 ? 18.288 1.142 -6.723 1.00 95.69 76 SER A O 1
ATOM 602 N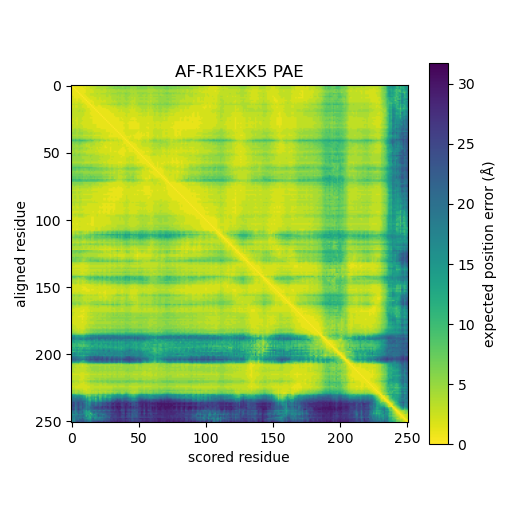 N . ASP A 1 77 ? 20.187 1.811 -7.702 1.00 95.88 77 ASP A N 1
ATOM 603 C CA . ASP A 1 77 ? 19.888 3.246 -7.621 1.00 95.88 77 ASP A CA 1
ATOM 604 C C . ASP A 1 77 ? 18.807 3.644 -8.633 1.00 95.88 77 ASP A C 1
ATOM 606 O O . ASP A 1 77 ? 17.808 4.253 -8.248 1.00 95.88 77 ASP A O 1
ATOM 610 N N . LEU A 1 78 ? 18.903 3.158 -9.875 1.00 97.12 78 LEU A N 1
ATOM 611 C CA . LEU A 1 78 ? 17.863 3.345 -10.888 1.00 97.12 78 LEU A CA 1
ATOM 612 C C . LEU A 1 78 ? 16.509 2.765 -10.450 1.00 97.12 78 LEU A C 1
ATOM 614 O O . LEU A 1 78 ? 15.469 3.370 -10.707 1.00 97.12 78 LEU A O 1
ATOM 618 N N . TYR A 1 79 ? 16.491 1.616 -9.765 1.00 96.56 79 TYR A N 1
ATOM 619 C CA . TYR A 1 79 ? 15.260 1.079 -9.176 1.00 96.56 79 TYR A CA 1
ATOM 620 C C . TYR A 1 79 ? 14.591 2.086 -8.236 1.00 96.56 79 TYR A C 1
ATOM 622 O O . TYR A 1 79 ? 13.373 2.266 -8.301 1.00 96.56 79 TYR A O 1
ATOM 630 N N . VAL A 1 80 ? 15.367 2.741 -7.369 1.00 95.31 80 VAL A N 1
ATOM 631 C CA . VAL A 1 80 ? 14.825 3.721 -6.423 1.00 95.31 80 VAL A CA 1
ATOM 632 C C . VAL A 1 80 ? 14.312 4.953 -7.138 1.00 95.31 80 VAL A C 1
ATOM 634 O O . VAL A 1 80 ? 13.191 5.371 -6.849 1.00 95.31 80 VAL A O 1
ATOM 637 N N . ASP A 1 81 ? 15.071 5.488 -8.088 1.00 96.88 81 ASP A N 1
ATOM 638 C CA . ASP A 1 81 ? 14.649 6.654 -8.863 1.00 96.88 81 ASP A CA 1
ATOM 639 C C . ASP A 1 81 ? 13.330 6.377 -9.595 1.00 96.88 81 ASP A C 1
ATOM 641 O O . ASP A 1 81 ? 12.383 7.163 -9.510 1.00 96.88 81 ASP A O 1
ATOM 645 N N . LEU A 1 82 ? 13.214 5.207 -10.232 1.00 97.62 82 LEU A N 1
ATOM 646 C CA . LEU A 1 82 ? 11.985 4.784 -10.900 1.00 97.62 82 LEU A CA 1
ATOM 647 C C . LEU A 1 82 ? 10.837 4.571 -9.908 1.00 97.62 82 LEU A C 1
ATOM 649 O O . LEU A 1 82 ? 9.720 5.017 -10.175 1.00 97.62 82 LEU A O 1
ATOM 653 N N . MET A 1 83 ? 11.088 3.944 -8.756 1.00 95.62 83 MET A N 1
ATOM 654 C CA . MET A 1 83 ? 10.074 3.748 -7.718 1.00 95.62 83 MET A CA 1
ATOM 655 C C . MET A 1 83 ? 9.545 5.086 -7.187 1.00 95.62 83 MET A C 1
ATOM 657 O O . MET A 1 83 ? 8.335 5.242 -7.016 1.00 95.62 83 MET A O 1
ATOM 661 N N . VAL A 1 84 ? 10.426 6.053 -6.925 1.00 95.44 84 VAL A N 1
ATOM 662 C CA . VAL A 1 84 ? 10.044 7.394 -6.466 1.00 95.44 84 VAL A CA 1
ATOM 663 C C . VAL A 1 84 ? 9.240 8.100 -7.555 1.00 95.44 84 VAL A C 1
ATOM 665 O O . VAL A 1 84 ? 8.110 8.507 -7.293 1.00 95.44 84 VAL A O 1
ATOM 668 N N . ALA A 1 85 ? 9.747 8.140 -8.790 1.00 96.81 85 ALA A N 1
ATOM 669 C CA . ALA A 1 85 ? 9.074 8.787 -9.916 1.00 96.81 85 ALA A CA 1
ATOM 670 C C . ALA A 1 85 ? 7.697 8.175 -10.241 1.00 96.81 85 ALA A C 1
ATOM 672 O O . ALA A 1 85 ? 6.788 8.882 -10.676 1.00 96.81 85 ALA A O 1
ATOM 673 N N . ALA A 1 86 ? 7.494 6.876 -9.988 1.00 97.19 86 ALA A N 1
ATOM 674 C CA . ALA A 1 86 ? 6.211 6.210 -10.223 1.00 97.19 86 ALA A CA 1
ATOM 675 C C . ALA A 1 86 ? 5.049 6.821 -9.416 1.00 97.19 86 ALA A C 1
ATOM 677 O O . ALA A 1 86 ? 3.900 6.717 -9.839 1.00 97.19 86 ALA A O 1
ATOM 678 N N . HIS A 1 87 ? 5.331 7.481 -8.288 1.00 95.75 87 HIS A N 1
ATOM 679 C CA . HIS A 1 87 ? 4.321 8.127 -7.443 1.00 95.75 87 HIS A CA 1
ATOM 680 C C . HIS A 1 87 ? 3.718 9.397 -8.057 1.00 95.75 87 HIS A C 1
ATOM 682 O O . HIS A 1 87 ? 2.651 9.837 -7.630 1.00 95.75 87 HIS A O 1
ATOM 688 N N . GLU A 1 88 ? 4.380 9.965 -9.061 1.00 95.75 88 GLU A N 1
ATOM 689 C CA . GLU A 1 88 ? 3.944 11.172 -9.770 1.00 95.75 88 GLU A CA 1
ATOM 690 C C . GLU A 1 88 ? 3.636 10.890 -11.246 1.00 95.75 88 GLU A C 1
ATOM 692 O O . GLU A 1 88 ? 3.094 11.741 -11.952 1.00 95.75 88 GLU A O 1
ATOM 697 N N . ALA A 1 89 ? 3.941 9.679 -11.718 1.00 97.38 89 ALA A N 1
ATOM 698 C CA . ALA A 1 89 ? 3.745 9.295 -13.103 1.00 97.38 89 ALA A CA 1
ATOM 699 C C . ALA A 1 89 ? 2.255 9.355 -13.510 1.00 97.38 89 ALA A C 1
ATOM 701 O O . ALA A 1 89 ? 1.396 8.900 -12.744 1.00 97.38 89 ALA A O 1
ATOM 702 N N . PRO A 1 90 ? 1.930 9.824 -14.735 1.00 97.50 90 PRO A N 1
ATOM 703 C CA . PRO A 1 90 ? 0.545 9.980 -15.191 1.00 97.50 90 PRO A CA 1
ATOM 704 C C . PRO A 1 90 ? -0.300 8.712 -15.060 1.00 97.50 90 PRO A C 1
ATOM 706 O O . PRO A 1 90 ? -1.425 8.762 -14.578 1.00 97.50 90 PRO A O 1
ATOM 709 N N . PHE A 1 91 ? 0.265 7.540 -15.383 1.00 97.00 91 PHE A N 1
ATOM 710 C CA . PHE A 1 91 ? -0.464 6.272 -15.273 1.00 97.00 91 PHE A CA 1
ATOM 711 C C . PHE A 1 91 ? -0.980 5.996 -13.853 1.00 97.00 91 PHE A C 1
ATOM 713 O O . PHE A 1 91 ? -2.007 5.339 -13.688 1.00 97.00 91 PHE A O 1
ATOM 720 N N . TYR A 1 92 ? -0.262 6.470 -12.834 1.00 97.25 92 TYR A N 1
ATOM 721 C CA . TYR A 1 92 ? -0.589 6.251 -11.436 1.00 97.25 92 TYR A CA 1
ATOM 722 C C . TYR A 1 92 ? -1.508 7.350 -10.899 1.00 97.25 92 TYR A C 1
ATOM 724 O O . TYR A 1 92 ? -2.513 7.049 -10.252 1.00 97.25 92 TYR A O 1
ATOM 732 N N . THR A 1 93 ? -1.218 8.617 -11.201 1.00 95.62 93 THR A N 1
ATOM 733 C CA . THR A 1 93 ? -2.058 9.740 -10.764 1.00 95.62 93 THR A CA 1
ATOM 734 C C . THR A 1 93 ? -3.447 9.690 -11.409 1.00 95.62 93 THR A C 1
ATOM 736 O O . THR A 1 93 ? -4.442 9.888 -10.704 1.00 95.62 93 THR A O 1
ATOM 739 N N . ASP A 1 94 ? -3.548 9.285 -12.679 1.00 95.31 94 ASP A N 1
ATOM 740 C CA . ASP A 1 94 ? -4.822 9.034 -13.364 1.00 95.31 94 ASP A CA 1
ATOM 741 C C . ASP A 1 94 ? -5.587 7.859 -12.738 1.00 95.31 94 ASP A C 1
ATOM 743 O O . ASP A 1 94 ? -6.808 7.918 -12.563 1.00 95.31 94 ASP A O 1
ATOM 747 N N . PHE A 1 95 ? -4.881 6.793 -12.340 1.00 95.81 95 PHE A N 1
ATOM 748 C CA . PHE A 1 95 ? -5.494 5.652 -11.658 1.00 95.81 95 PHE A CA 1
ATOM 749 C C . PHE A 1 95 ? -6.050 6.044 -10.280 1.00 95.81 95 PHE A C 1
ATOM 751 O O . PHE A 1 95 ? -7.198 5.723 -9.959 1.00 95.81 95 PHE A O 1
ATOM 758 N N . CYS A 1 96 ? -5.292 6.820 -9.501 1.00 93.88 96 CYS A N 1
ATOM 759 C CA . CYS A 1 96 ? -5.744 7.434 -8.249 1.00 93.88 96 CYS A CA 1
ATOM 760 C C . CYS A 1 96 ? -6.930 8.391 -8.454 1.00 93.88 9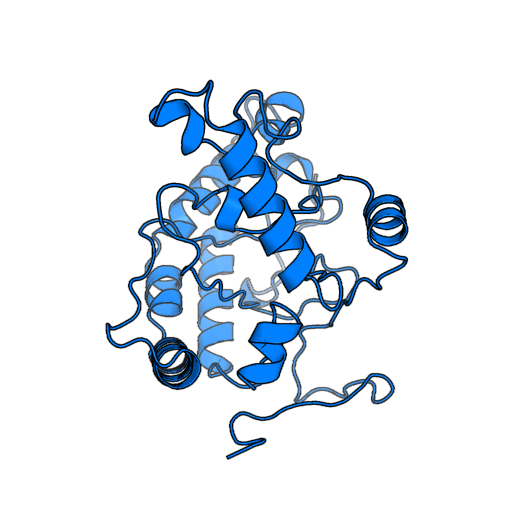6 CYS A C 1
ATOM 762 O O . CYS A 1 96 ? -7.757 8.571 -7.556 1.00 93.88 96 CYS A O 1
ATOM 764 N N . ALA A 1 97 ? -7.049 8.999 -9.636 1.00 92.38 97 ALA A N 1
ATOM 765 C CA . ALA A 1 97 ? -8.164 9.859 -10.003 1.00 92.38 97 ALA A CA 1
ATOM 766 C C . ALA A 1 97 ? -9.426 9.104 -10.467 1.00 92.38 97 ALA A C 1
ATOM 768 O O . ALA A 1 97 ? -10.408 9.764 -10.806 1.00 92.38 97 ALA A O 1
ATOM 769 N N . SER A 1 98 ? -9.441 7.765 -10.411 1.00 93.81 98 SER A N 1
ATOM 770 C CA . SER A 1 98 ? -10.552 6.907 -10.846 1.00 93.81 98 SER A CA 1
ATOM 771 C C . SER A 1 98 ? -11.942 7.424 -10.419 1.00 93.81 98 SER A C 1
ATOM 773 O O . SER A 1 98 ? -12.239 7.490 -9.216 1.00 93.81 98 SER A O 1
ATOM 775 N N . PRO A 1 99 ? -12.832 7.761 -11.377 1.00 93.50 99 PRO A N 1
ATOM 776 C CA . PRO A 1 99 ? -14.169 8.250 -11.059 1.00 93.50 99 PRO A CA 1
ATOM 777 C C . PRO A 1 99 ? -15.028 7.178 -10.382 1.00 93.50 99 PRO A C 1
ATOM 779 O O . PRO A 1 99 ? -15.837 7.511 -9.520 1.00 93.50 99 PRO A O 1
ATOM 782 N N . GLU A 1 100 ? -14.829 5.897 -10.703 1.00 94.25 100 GLU A N 1
ATOM 783 C CA . GLU A 1 100 ? -15.551 4.787 -10.076 1.00 94.25 100 GLU A CA 1
ATOM 784 C C . GLU A 1 100 ? -15.237 4.689 -8.577 1.00 94.25 100 GLU A C 1
ATOM 786 O O . GLU A 1 100 ? -16.155 4.577 -7.758 1.00 94.25 100 GLU A O 1
ATOM 791 N N . LEU A 1 101 ? -13.953 4.807 -8.211 1.00 92.19 101 LEU A N 1
ATOM 792 C CA . LEU A 1 101 ? -13.523 4.810 -6.812 1.00 92.19 101 LEU A CA 1
ATOM 793 C C . LEU A 1 101 ? -14.064 6.040 -6.079 1.00 92.19 101 LEU A C 1
ATOM 795 O O . LEU A 1 101 ? -14.669 5.903 -5.018 1.00 92.19 101 LEU A O 1
ATOM 799 N N . ARG A 1 102 ? -13.909 7.235 -6.663 1.00 90.56 102 ARG A N 1
ATOM 800 C CA . ARG A 1 102 ? -14.393 8.491 -6.065 1.00 90.56 102 ARG A CA 1
ATOM 801 C C . ARG A 1 102 ? -15.902 8.476 -5.845 1.00 90.56 102 ARG A C 1
ATOM 803 O O . ARG A 1 102 ? -16.364 8.850 -4.769 1.00 90.56 102 ARG A O 1
ATOM 810 N N . ALA A 1 103 ? -16.664 8.011 -6.833 1.00 91.06 103 ALA A N 1
ATOM 811 C CA . ALA A 1 103 ? -18.114 7.922 -6.740 1.00 91.06 103 ALA A CA 1
ATOM 812 C C . ALA A 1 103 ? -18.551 6.903 -5.679 1.00 91.06 103 ALA A C 1
ATOM 814 O O . ALA A 1 103 ? -19.510 7.153 -4.948 1.00 91.06 103 ALA A O 1
ATOM 815 N N . PHE A 1 104 ? -17.851 5.770 -5.564 1.00 92.06 104 PHE A N 1
ATOM 816 C CA . PHE A 1 104 ? -18.101 4.812 -4.491 1.00 92.06 104 PHE A CA 1
ATOM 817 C C . PHE A 1 104 ? -17.816 5.415 -3.115 1.00 92.06 104 PHE A C 1
ATOM 819 O O . PHE A 1 104 ? -18.699 5.361 -2.264 1.00 92.06 104 PHE A O 1
ATOM 826 N N . ILE A 1 105 ? -16.650 6.038 -2.912 1.00 91.44 105 ILE A N 1
ATOM 827 C CA . ILE A 1 105 ? -16.296 6.663 -1.630 1.00 91.44 105 ILE A CA 1
ATOM 828 C C . ILE A 1 105 ? -17.309 7.744 -1.252 1.00 91.44 105 ILE A C 1
ATOM 830 O O . ILE A 1 105 ? -17.812 7.711 -0.135 1.00 91.44 105 ILE A O 1
ATOM 834 N N . ALA A 1 106 ? -17.692 8.626 -2.180 1.00 89.38 106 ALA A N 1
ATOM 835 C CA . ALA A 1 106 ? -18.688 9.666 -1.916 1.00 89.38 106 ALA A CA 1
ATOM 836 C C . ALA A 1 106 ? -20.038 9.092 -1.441 1.00 89.38 106 ALA A C 1
ATOM 838 O O . ALA A 1 106 ? -20.611 9.579 -0.468 1.00 89.38 106 ALA A O 1
ATOM 839 N N . ARG A 1 107 ? -20.536 8.020 -2.080 1.00 89.94 107 ARG A N 1
ATOM 840 C CA . ARG A 1 107 ? -21.777 7.344 -1.651 1.00 89.94 107 ARG A CA 1
ATOM 841 C C . ARG A 1 107 ? -21.611 6.572 -0.344 1.00 89.94 107 ARG A C 1
ATOM 843 O O . ARG A 1 107 ? -22.556 6.458 0.438 1.00 89.94 107 ARG A O 1
ATOM 850 N N . PHE A 1 108 ? -20.437 5.985 -0.141 1.00 91.50 108 PHE A N 1
ATOM 851 C CA . PHE A 1 108 ? -20.153 5.129 0.998 1.00 91.50 108 PHE A CA 1
ATOM 852 C C . PHE A 1 108 ? -20.036 5.940 2.287 1.00 91.50 108 PHE A C 1
ATOM 854 O O . PHE A 1 108 ? -20.715 5.605 3.259 1.00 91.50 108 PHE A O 1
ATOM 861 N N . THR A 1 109 ? -19.229 7.005 2.281 1.00 88.25 109 THR A N 1
ATOM 862 C CA . THR A 1 109 ? -18.881 7.764 3.488 1.00 88.25 109 THR A CA 1
ATOM 863 C C . THR A 1 109 ? -19.988 8.695 3.964 1.00 88.25 109 THR A C 1
ATOM 865 O O . THR A 1 109 ? -20.045 8.998 5.151 1.00 88.25 109 THR A O 1
ATOM 868 N N . GLY A 1 110 ? -20.860 9.164 3.063 1.00 83.69 110 GLY A N 1
ATOM 869 C CA . GLY A 1 110 ? -21.886 10.152 3.407 1.00 83.69 110 GLY A CA 1
ATOM 870 C C . GLY A 1 110 ? -21.307 11.489 3.887 1.00 83.69 110 GLY A C 1
ATOM 871 O O . GLY A 1 110 ? -22.005 12.254 4.548 1.00 83.69 110 GLY A O 1
ATOM 872 N N . TRP A 1 111 ? -20.031 11.765 3.596 1.00 86.31 111 TRP A N 1
ATOM 873 C CA . TRP A 1 111 ? -19.393 13.027 3.959 1.00 86.31 111 TRP A CA 1
ATOM 874 C C . TRP A 1 111 ? -20.080 14.200 3.257 1.00 86.31 111 TRP A C 1
ATOM 876 O O . TRP A 1 111 ? -20.398 14.133 2.071 1.00 86.31 111 TRP A O 1
ATOM 886 N N . THR A 1 112 ? -20.285 15.292 3.994 1.00 83.62 112 THR A N 1
ATOM 887 C CA . THR A 1 112 ? -20.939 16.506 3.482 1.00 83.62 112 THR A CA 1
ATOM 888 C C . THR A 1 112 ? -20.073 17.251 2.469 1.00 83.62 112 THR A C 1
ATOM 890 O O . THR A 1 112 ? -20.595 17.874 1.548 1.00 83.62 112 THR A O 1
ATOM 893 N N . ALA A 1 113 ? -18.750 17.169 2.618 1.00 84.88 113 ALA A N 1
ATOM 894 C CA . ALA A 1 113 ? -17.784 17.697 1.667 1.00 84.88 113 ALA A CA 1
ATOM 895 C C . ALA A 1 113 ? -17.214 16.571 0.784 1.00 84.88 113 ALA A C 1
ATOM 897 O O . ALA A 1 113 ? -16.997 15.458 1.277 1.00 84.88 113 ALA A O 1
ATOM 898 N N . PRO A 1 114 ? -16.899 16.848 -0.497 1.00 81.19 114 PRO A N 1
ATOM 899 C CA . PRO A 1 114 ? -16.204 15.891 -1.347 1.00 81.19 114 PRO A CA 1
ATOM 900 C C . PRO A 1 114 ? -14.873 15.438 -0.723 1.00 81.19 114 PRO A C 1
ATOM 902 O O . PRO A 1 114 ? -14.132 16.280 -0.200 1.00 81.19 114 PRO A O 1
ATOM 905 N N . PRO A 1 115 ? -14.527 14.138 -0.801 1.00 84.62 115 PRO A N 1
ATOM 906 C CA . PRO A 1 115 ? -13.263 13.639 -0.277 1.00 84.62 115 PRO A CA 1
ATOM 907 C C . PRO A 1 115 ? -12.086 14.309 -0.995 1.00 84.62 115 PRO A C 1
ATOM 909 O O . PRO A 1 115 ? -12.046 14.374 -2.228 1.00 84.62 115 PRO A O 1
ATOM 912 N N . ARG A 1 116 ? -11.105 14.783 -0.223 1.00 86.50 116 ARG A N 1
ATOM 913 C CA . ARG A 1 116 ? -9.838 15.300 -0.753 1.00 86.50 116 ARG A CA 1
ATOM 914 C C . ARG A 1 116 ? -8.791 14.195 -0.723 1.00 86.50 116 ARG A C 1
ATOM 916 O O . ARG A 1 116 ? -8.625 13.536 0.297 1.00 86.50 116 ARG A O 1
ATOM 923 N N . MET A 1 117 ? -8.092 14.002 -1.839 1.00 88.94 117 MET A N 1
ATOM 924 C CA . MET A 1 117 ? -6.947 13.093 -1.875 1.00 88.94 117 MET A CA 1
ATOM 925 C C . MET A 1 117 ? -5.773 13.753 -1.154 1.00 88.94 117 MET A C 1
ATOM 927 O O . MET A 1 117 ? -5.548 14.952 -1.328 1.00 88.94 117 MET A O 1
ATOM 931 N N . LEU A 1 118 ? -5.026 12.982 -0.369 1.00 89.12 118 LEU A N 1
ATOM 932 C CA . LEU A 1 118 ? -3.758 13.453 0.181 1.00 89.12 118 LEU A CA 1
ATOM 933 C C . LEU A 1 118 ? -2.761 13.696 -0.957 1.00 89.12 118 LEU A C 1
ATOM 935 O O . LEU A 1 118 ? -2.732 12.938 -1.926 1.00 89.12 118 LEU A O 1
ATOM 939 N N . SER A 1 119 ? -1.919 14.725 -0.820 1.00 86.19 119 SER A N 1
ATOM 940 C CA . SER A 1 119 ? -0.881 15.040 -1.814 1.00 86.19 119 SER A CA 1
ATOM 941 C C . SER A 1 119 ? 0.108 13.891 -1.995 1.00 86.19 119 SER A C 1
ATOM 943 O O . SER A 1 119 ? 0.631 13.684 -3.083 1.00 86.19 119 SER A O 1
ATOM 945 N N . ARG A 1 120 ? 0.345 13.123 -0.925 1.00 88.38 120 ARG A N 1
ATOM 946 C CA . ARG A 1 120 ? 1.160 11.914 -0.956 1.00 88.38 120 ARG A CA 1
ATOM 947 C C . ARG A 1 120 ? 0.258 10.687 -0.983 1.00 88.38 120 ARG A C 1
ATOM 949 O O . ARG A 1 120 ? -0.509 10.447 -0.055 1.00 88.38 120 ARG A O 1
ATOM 956 N N . THR A 1 121 ? 0.403 9.895 -2.033 1.00 92.62 121 THR A N 1
ATOM 957 C CA . THR A 1 121 ? -0.193 8.561 -2.178 1.00 92.62 121 THR A CA 1
ATOM 958 C C . THR A 1 121 ? 0.943 7.556 -2.402 1.00 92.62 121 THR A C 1
ATOM 960 O O . THR A 1 121 ? 2.090 7.984 -2.517 1.00 92.62 121 THR A O 1
ATOM 963 N N . MET A 1 122 ? 0.685 6.244 -2.391 1.00 92.19 122 MET A N 1
ATOM 964 C CA . MET A 1 122 ? 1.746 5.230 -2.487 1.00 92.19 122 MET A CA 1
ATOM 965 C C . MET A 1 122 ? 1.467 4.157 -3.544 1.00 92.19 122 MET A C 1
ATOM 967 O O . MET A 1 122 ? 0.420 3.512 -3.513 1.00 92.19 122 MET A O 1
ATOM 971 N N . VAL A 1 123 ? 2.460 3.897 -4.399 1.00 93.25 123 VAL A N 1
ATOM 972 C CA . VAL A 1 123 ? 2.536 2.725 -5.280 1.00 93.25 123 VAL A CA 1
ATOM 973 C C . VAL A 1 123 ? 3.827 1.968 -4.994 1.00 93.25 123 VAL A C 1
ATOM 975 O O . VAL A 1 123 ? 4.915 2.536 -4.947 1.00 93.25 123 VAL A O 1
ATOM 978 N N . ARG A 1 124 ? 3.714 0.662 -4.762 1.00 87.25 124 ARG A N 1
ATOM 979 C CA . ARG A 1 124 ? 4.863 -0.180 -4.424 1.00 87.25 124 ARG A CA 1
ATOM 980 C C . ARG A 1 124 ? 4.679 -1.594 -4.947 1.00 87.25 124 ARG A C 1
ATOM 982 O O . ARG A 1 124 ? 3.577 -2.137 -4.892 1.00 87.25 124 ARG A O 1
ATOM 989 N N . SER A 1 125 ? 5.777 -2.189 -5.391 1.00 86.81 125 SER A N 1
ATOM 990 C CA . SER A 1 125 ? 5.917 -3.626 -5.601 1.00 86.81 125 SER A CA 1
ATOM 991 C C . SER A 1 125 ? 6.769 -4.229 -4.493 1.00 86.81 125 SER A C 1
ATOM 993 O O . SER A 1 125 ? 7.669 -3.572 -3.973 1.00 86.81 125 SER A O 1
ATOM 995 N N . PHE A 1 126 ? 6.517 -5.493 -4.178 1.00 86.56 126 PHE A N 1
ATOM 996 C CA . PHE A 1 126 ? 7.356 -6.279 -3.285 1.00 86.56 126 PHE A CA 1
ATOM 997 C C . PHE A 1 126 ? 8.044 -7.386 -4.077 1.00 86.56 126 PHE A C 1
ATOM 999 O O . PHE A 1 126 ? 7.458 -7.960 -4.995 1.00 86.56 126 PHE A O 1
ATOM 1006 N N . VAL A 1 127 ? 9.288 -7.677 -3.709 1.00 89.62 127 VAL A N 1
ATOM 1007 C CA . VAL A 1 127 ? 10.050 -8.824 -4.218 1.00 89.62 127 VAL A CA 1
ATOM 1008 C C . VAL A 1 127 ? 10.092 -9.936 -3.161 1.00 89.62 127 VAL A C 1
ATOM 1010 O O . VAL A 1 127 ? 9.871 -9.652 -1.977 1.00 89.62 127 VAL A O 1
ATOM 1013 N N . PRO A 1 128 ? 10.374 -11.197 -3.530 1.00 88.75 128 PRO A N 1
ATOM 1014 C CA . PRO A 1 128 ? 10.520 -12.276 -2.557 1.00 88.75 128 PRO A CA 1
ATOM 1015 C C . PRO A 1 128 ? 11.494 -11.924 -1.423 1.00 88.75 128 PRO A C 1
ATOM 1017 O O . PRO A 1 128 ? 12.576 -11.392 -1.663 1.00 88.75 128 PRO A O 1
ATOM 1020 N N . GLY A 1 129 ? 11.097 -12.212 -0.181 1.00 84.19 129 GLY A N 1
ATOM 1021 C CA . GLY A 1 129 ? 11.900 -11.910 1.010 1.00 84.19 129 GLY A CA 1
ATOM 1022 C C . GLY A 1 129 ? 11.914 -10.435 1.434 1.00 84.19 129 GLY A C 1
ATOM 1023 O O . GLY A 1 129 ? 12.698 -10.077 2.311 1.00 84.19 129 GLY A O 1
ATOM 1024 N N . SER A 1 130 ? 11.075 -9.577 0.840 1.00 83.69 130 SER A N 1
ATOM 1025 C CA . SER A 1 130 ? 10.896 -8.197 1.317 1.00 83.69 130 SER A CA 1
ATOM 1026 C C . SER A 1 130 ? 10.391 -8.162 2.763 1.00 83.69 130 SER A C 1
ATOM 1028 O O . SER A 1 130 ? 9.613 -9.022 3.177 1.00 83.69 130 SER A O 1
ATOM 1030 N N . GLU A 1 131 ? 10.788 -7.136 3.520 1.00 80.88 131 GLU A N 1
ATOM 1031 C CA . GLU A 1 131 ? 10.267 -6.922 4.874 1.00 80.88 131 GLU A CA 1
ATOM 1032 C C . GLU A 1 131 ? 8.754 -6.652 4.835 1.00 80.88 131 GLU A C 1
ATOM 1034 O O . GLU A 1 131 ? 8.252 -5.888 4.004 1.00 80.88 131 GLU A O 1
ATOM 1039 N N . LEU A 1 132 ? 8.028 -7.280 5.759 1.00 83.00 132 LEU A N 1
ATOM 1040 C CA . LEU A 1 132 ? 6.603 -7.048 5.949 1.00 83.00 132 LEU A CA 1
ATOM 1041 C C . LEU A 1 132 ? 6.372 -5.717 6.665 1.00 83.00 132 LEU A C 1
ATOM 1043 O O . LEU A 1 132 ? 7.146 -5.316 7.532 1.00 83.00 132 LEU A O 1
ATOM 1047 N N . THR A 1 133 ? 5.267 -5.045 6.340 1.00 88.31 133 THR A N 1
ATOM 1048 C CA . THR A 1 133 ? 4.863 -3.864 7.111 1.00 88.31 133 THR A CA 1
ATOM 1049 C C . THR A 1 133 ? 4.382 -4.321 8.500 1.00 88.31 133 THR A C 1
ATOM 1051 O O . THR A 1 133 ? 3.473 -5.152 8.551 1.00 88.31 133 THR A O 1
ATOM 1054 N N . PRO A 1 134 ? 4.960 -3.823 9.613 1.00 91.38 134 PRO A N 1
ATOM 1055 C CA . PRO A 1 134 ? 4.536 -4.205 10.963 1.00 91.38 134 PRO A CA 1
ATO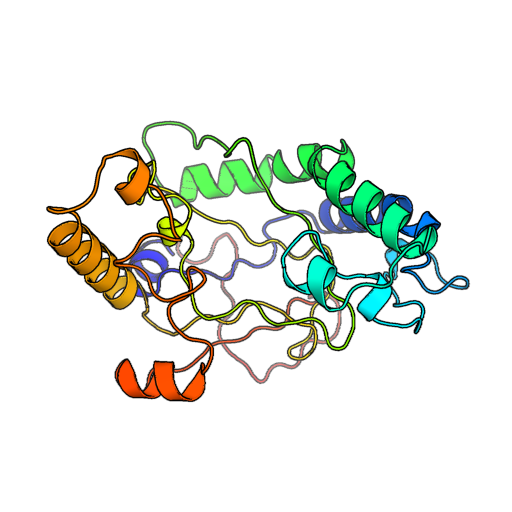M 1056 C C . PRO A 1 134 ? 3.089 -3.790 11.272 1.00 91.38 134 PRO A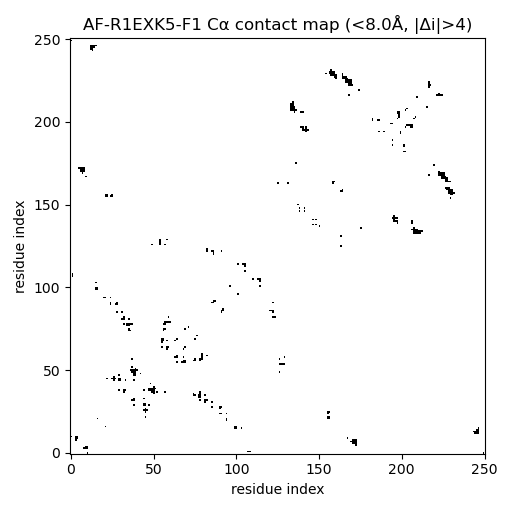 C 1
ATOM 1058 O O . PRO A 1 134 ? 2.479 -3.021 10.527 1.00 91.38 134 PRO A O 1
ATOM 1061 N N . VAL A 1 135 ? 2.536 -4.262 12.393 1.00 94.00 135 VAL A N 1
ATOM 1062 C CA . VAL A 1 135 ? 1.168 -3.928 12.821 1.00 94.00 135 VAL A CA 1
ATOM 1063 C C . VAL A 1 135 ? 1.048 -2.425 13.050 1.00 94.00 135 VAL A C 1
ATOM 1065 O O . VAL A 1 135 ? 1.789 -1.865 13.847 1.00 94.00 135 VAL A O 1
ATOM 1068 N N . HIS A 1 136 ? 0.104 -1.764 12.390 1.00 93.38 136 HIS A N 1
ATOM 1069 C CA . HIS A 1 136 ? -0.159 -0.333 12.549 1.00 93.38 136 HIS A CA 1
ATOM 1070 C C . HIS A 1 136 ? -1.598 -0.007 12.129 1.00 93.38 136 HIS A C 1
ATOM 1072 O O . HIS A 1 136 ? -2.334 -0.874 11.656 1.00 93.38 136 HIS A O 1
ATOM 1078 N N . PHE A 1 137 ? -1.976 1.259 12.280 1.00 91.75 137 PHE A N 1
ATOM 1079 C CA . PHE A 1 137 ? -3.132 1.853 11.618 1.00 91.75 137 PHE A CA 1
ATOM 1080 C C . PHE A 1 137 ? -2.740 3.227 11.065 1.00 91.75 137 PHE A C 1
ATOM 1082 O O . PHE A 1 137 ? -1.916 3.929 11.651 1.00 91.75 137 PHE A O 1
ATOM 1089 N N . ASP A 1 138 ? -3.325 3.622 9.935 1.00 91.62 138 ASP A N 1
ATOM 1090 C CA . ASP A 1 138 ? -2.833 4.767 9.154 1.00 91.62 138 ASP A CA 1
ATOM 1091 C C . ASP A 1 138 ? -2.909 6.109 9.888 1.00 91.62 138 ASP A C 1
ATOM 1093 O O . ASP A 1 138 ? -2.062 6.977 9.675 1.00 91.62 138 ASP A O 1
ATOM 1097 N N . GLN A 1 139 ? -3.880 6.280 10.793 1.00 89.75 139 GLN A N 1
ATOM 1098 C CA . GLN A 1 139 ? -4.022 7.519 11.563 1.00 89.75 139 GLN A CA 1
ATOM 1099 C C . GLN A 1 139 ? -2.758 7.846 12.373 1.00 89.75 139 GLN A C 1
ATOM 1101 O O . GLN A 1 139 ? -2.483 9.023 12.584 1.00 89.75 139 GLN A O 1
ATOM 1106 N N . MET A 1 140 ? -1.930 6.852 12.730 1.00 86.31 140 MET A N 1
ATOM 1107 C CA . MET A 1 140 ? -0.631 7.075 13.384 1.00 86.31 140 MET A CA 1
ATOM 1108 C C . MET A 1 140 ? 0.311 7.962 12.560 1.00 86.31 140 MET A C 1
ATOM 1110 O O . MET A 1 140 ? 1.109 8.690 13.144 1.00 86.31 140 MET A O 1
ATOM 1114 N N . TYR A 1 141 ? 0.211 7.923 11.228 1.00 85.81 141 TYR A N 1
ATOM 1115 C CA . TYR A 1 141 ? 1.025 8.719 10.302 1.00 85.81 141 TYR A CA 1
ATOM 1116 C C . TYR A 1 141 ? 0.298 9.963 9.775 1.00 85.81 141 TYR A C 1
ATOM 1118 O O . TYR A 1 141 ? 0.928 10.846 9.198 1.00 85.81 141 TYR A O 1
ATOM 1126 N N . LEU A 1 142 ? -1.023 10.036 9.965 1.00 88.38 142 LEU A N 1
ATOM 1127 C CA . LEU A 1 142 ? -1.892 11.119 9.491 1.00 88.38 142 LEU A CA 1
ATOM 1128 C C . LEU A 1 142 ? -2.403 12.007 10.639 1.00 88.38 142 LEU A C 1
ATOM 1130 O O . LEU A 1 142 ? -3.384 12.733 10.482 1.00 88.38 142 LEU A O 1
ATOM 1134 N N . ARG A 1 143 ? -1.706 11.991 11.784 1.00 79.25 143 ARG A N 1
ATOM 1135 C CA . ARG A 1 143 ? -2.078 12.696 13.027 1.00 79.25 143 ARG A CA 1
ATOM 1136 C C . ARG A 1 143 ? -2.203 14.211 12.901 1.00 79.25 143 ARG A C 1
ATOM 1138 O O . ARG A 1 143 ? -2.835 14.831 13.747 1.00 79.25 143 ARG A O 1
ATOM 1145 N N . GLY A 1 144 ? -1.625 14.808 11.858 1.00 77.81 144 GLY A N 1
ATOM 1146 C CA . GLY A 1 144 ? -1.816 16.229 11.554 1.00 77.81 144 GLY A CA 1
ATOM 1147 C C . GLY A 1 144 ? -3.269 16.602 11.223 1.00 77.81 144 GLY A C 1
ATOM 1148 O O . GLY A 1 144 ? -3.600 17.784 11.209 1.00 77.81 144 GLY A O 1
ATOM 1149 N N . GLY A 1 145 ? -4.138 15.618 10.963 1.00 82.69 145 GLY A N 1
ATOM 1150 C CA . GLY A 1 145 ? -5.574 15.807 10.782 1.00 82.69 145 GLY A CA 1
ATOM 1151 C C . GLY A 1 145 ? -6.413 14.953 11.741 1.00 82.69 145 GLY A C 1
ATOM 1152 O O . GLY A 1 145 ? -5.908 14.003 12.345 1.00 82.69 145 GLY A O 1
ATOM 1153 N N . PRO A 1 146 ? -7.717 15.262 11.875 1.00 85.12 146 PRO A N 1
ATOM 1154 C CA . PRO A 1 146 ? -8.643 14.407 12.614 1.00 85.12 146 PRO A CA 1
ATOM 1155 C C . PRO A 1 146 ? -8.724 13.004 11.976 1.00 85.12 146 PRO A C 1
ATOM 1157 O O . PRO A 1 146 ? -8.399 12.860 10.794 1.00 85.12 146 PRO A O 1
ATOM 1160 N N . PRO A 1 147 ? -9.193 11.974 12.711 1.00 86.12 147 PRO A N 1
ATOM 1161 C CA . PRO A 1 147 ? -9.319 10.595 12.224 1.00 86.12 147 PRO A CA 1
ATOM 1162 C C . PRO A 1 147 ? -10.489 10.426 11.242 1.00 86.12 147 PRO A C 1
ATOM 1164 O O . PRO A 1 147 ? -11.410 9.641 11.447 1.00 86.12 147 PRO A O 1
ATOM 1167 N N . THR A 1 148 ? -10.465 11.205 10.166 1.00 87.81 148 THR A N 1
ATOM 1168 C CA . THR A 1 148 ? -11.455 11.238 9.086 1.00 87.81 148 THR A CA 1
ATOM 1169 C C . THR A 1 148 ? -10.877 10.715 7.772 1.00 87.81 148 THR A C 1
ATOM 1171 O O . THR A 1 148 ? -11.540 10.774 6.741 1.00 87.81 148 THR A O 1
ATOM 1174 N N . SER A 1 149 ? -9.646 10.200 7.786 1.00 91.12 149 SER A N 1
ATOM 1175 C CA . SER A 1 149 ? -8.997 9.629 6.606 1.00 91.12 149 SER A CA 1
ATOM 1176 C C . SER A 1 149 ? -9.576 8.255 6.264 1.00 91.12 149 SER A C 1
ATOM 1178 O O . SER A 1 149 ? -9.856 7.448 7.149 1.00 91.12 149 SER A O 1
ATOM 1180 N N . LEU A 1 150 ? -9.718 7.970 4.968 1.00 92.69 150 LEU A N 1
ATOM 1181 C CA . LEU A 1 150 ? -10.081 6.649 4.457 1.00 92.69 150 LEU A CA 1
ATOM 1182 C C . LEU A 1 150 ? -9.029 6.196 3.448 1.00 92.69 150 LEU A C 1
ATOM 1184 O O . LEU A 1 150 ? -8.800 6.869 2.442 1.00 92.69 150 LEU A O 1
ATOM 1188 N N . THR A 1 151 ? -8.434 5.033 3.699 1.00 94.12 151 THR A N 1
ATOM 1189 C CA . THR A 1 151 ? -7.435 4.431 2.812 1.00 94.12 151 THR A CA 1
ATOM 1190 C C . THR A 1 151 ? -8.081 3.407 1.892 1.00 94.12 151 THR A C 1
ATOM 1192 O O . THR A 1 151 ? -8.732 2.465 2.341 1.00 94.12 151 THR A O 1
ATOM 1195 N N . ALA A 1 152 ? -7.873 3.573 0.586 1.00 93.62 152 ALA A N 1
ATOM 1196 C CA . ALA A 1 152 ? -8.195 2.560 -0.408 1.00 93.62 152 ALA A CA 1
ATOM 1197 C C . ALA A 1 152 ? -6.909 1.835 -0.816 1.00 93.62 152 ALA A C 1
ATOM 1199 O O . ALA A 1 152 ? -6.047 2.416 -1.473 1.00 93.62 152 ALA A O 1
ATOM 1200 N N . TRP A 1 153 ? -6.790 0.560 -0.451 1.00 94.38 153 TRP A N 1
ATOM 1201 C CA . TRP A 1 153 ? -5.749 -0.307 -0.993 1.00 94.38 153 TRP A CA 1
ATOM 1202 C C . TRP A 1 153 ? -6.285 -1.041 -2.215 1.00 94.38 153 TRP A C 1
ATOM 1204 O O . TRP A 1 153 ? -7.312 -1.720 -2.145 1.00 94.38 153 TRP A O 1
ATOM 1214 N N . VAL A 1 154 ? -5.598 -0.884 -3.343 1.00 93.62 154 VAL A N 1
ATOM 1215 C CA . VAL A 1 154 ? -6.034 -1.428 -4.627 1.00 93.62 154 VAL A CA 1
ATOM 1216 C C . VAL A 1 154 ? -4.910 -2.274 -5.221 1.00 93.62 154 VAL A C 1
ATOM 1218 O O . VAL A 1 154 ? -3.869 -1.723 -5.583 1.00 93.62 154 VAL A O 1
ATOM 1221 N N . PRO A 1 155 ? -5.100 -3.595 -5.368 1.00 91.50 155 PRO A N 1
ATOM 1222 C CA . PRO A 1 155 ? -4.125 -4.428 -6.049 1.00 91.50 155 PRO A CA 1
ATOM 1223 C C . PRO A 1 155 ? -4.164 -4.134 -7.551 1.00 91.50 155 PRO A C 1
ATOM 1225 O O . PRO A 1 155 ? -5.209 -4.247 -8.192 1.00 91.50 155 PRO A O 1
ATOM 1228 N N . ILE A 1 156 ? -3.011 -3.806 -8.135 1.00 91.62 156 ILE A N 1
ATOM 1229 C CA . ILE A 1 156 ? -2.840 -3.688 -9.593 1.00 91.62 156 ILE A CA 1
ATOM 1230 C C . ILE A 1 156 ? -2.363 -5.009 -10.209 1.00 91.62 156 ILE A C 1
ATOM 1232 O O . ILE A 1 156 ? -1.482 -5.057 -11.061 1.00 91.62 156 ILE A O 1
ATOM 1236 N N . GLY A 1 157 ? -2.916 -6.120 -9.735 1.00 85.75 157 GLY A N 1
ATOM 1237 C CA . GLY A 1 157 ? -2.670 -7.471 -10.227 1.00 85.75 157 GLY A CA 1
ATOM 1238 C C . GLY A 1 157 ? -2.956 -8.523 -9.173 1.00 85.75 157 GLY A C 1
ATOM 1239 O O . GLY A 1 157 ? -3.389 -8.194 -8.072 1.00 85.75 157 GLY A O 1
ATOM 1240 N N . ASP A 1 158 ? -2.720 -9.778 -9.533 1.00 84.25 158 ASP A N 1
ATOM 1241 C CA . ASP A 1 158 ? -3.059 -10.892 -8.661 1.00 84.25 158 ASP A CA 1
ATOM 1242 C C . ASP A 1 158 ? -2.094 -10.964 -7.460 1.00 84.25 158 ASP A C 1
ATOM 1244 O O . ASP A 1 158 ? -0.880 -10.821 -7.618 1.00 84.25 158 ASP A O 1
ATOM 1248 N N . VAL A 1 159 ? -2.637 -11.184 -6.261 1.00 86.06 159 VAL A N 1
ATOM 1249 C CA . VAL A 1 159 ? -1.901 -11.319 -4.996 1.00 86.06 159 VAL A CA 1
ATOM 1250 C C . VAL A 1 159 ? -2.410 -12.562 -4.268 1.00 86.06 159 VAL A C 1
ATOM 1252 O O . VAL A 1 159 ? -3.573 -12.616 -3.859 1.00 86.06 159 VAL A O 1
ATOM 1255 N N . SER A 1 160 ? -1.541 -13.563 -4.123 1.00 81.62 160 SER A N 1
ATOM 1256 C CA . SER A 1 160 ? -1.807 -14.772 -3.333 1.00 81.62 160 SER A CA 1
ATOM 1257 C C . SER A 1 160 ? -1.657 -14.501 -1.831 1.00 81.62 160 SER A C 1
ATOM 1259 O O . SER A 1 160 ? -1.170 -13.442 -1.428 1.00 81.62 160 SER A O 1
ATOM 1261 N N . LEU A 1 161 ? -2.016 -15.476 -0.988 1.00 81.12 161 LEU A N 1
ATOM 1262 C CA . LEU A 1 161 ? -1.806 -15.379 0.465 1.00 81.12 161 LEU A CA 1
ATOM 1263 C C . LEU A 1 161 ? -0.329 -15.187 0.845 1.00 81.12 161 LEU A C 1
ATOM 1265 O O . LEU A 1 161 ? -0.025 -14.480 1.800 1.00 81.12 161 LEU A O 1
ATOM 1269 N N . GLU A 1 162 ? 0.583 -15.776 0.073 1.00 82.19 162 GLU A N 1
ATOM 1270 C CA . GLU A 1 162 ? 2.035 -15.674 0.281 1.00 82.19 162 GLU A CA 1
ATOM 1271 C C . GLU A 1 162 ? 2.658 -14.479 -0.462 1.00 82.19 162 GLU A C 1
ATOM 1273 O O . GLU A 1 162 ? 3.815 -14.132 -0.236 1.00 82.19 162 GLU A O 1
ATOM 1278 N N . GLY A 1 163 ? 1.893 -13.815 -1.334 1.00 79.81 163 GLY A N 1
ATOM 1279 C CA . GLY A 1 163 ? 2.351 -12.717 -2.189 1.00 79.81 163 GLY A CA 1
ATOM 1280 C C . GLY A 1 163 ? 2.453 -11.355 -1.498 1.00 79.81 163 GLY A C 1
ATOM 1281 O O . GLY A 1 163 ? 2.659 -10.352 -2.178 1.00 79.81 163 GLY A O 1
ATOM 1282 N N . GLY A 1 164 ? 2.280 -11.291 -0.173 1.00 81.12 164 GLY A N 1
ATOM 1283 C CA . GLY A 1 164 ? 2.372 -10.043 0.595 1.00 81.12 164 GLY A CA 1
ATOM 1284 C C . GLY A 1 164 ? 1.134 -9.145 0.487 1.00 81.12 164 GLY A C 1
ATOM 1285 O O . GLY A 1 164 ? 1.257 -7.921 0.436 1.00 81.12 164 GLY A O 1
ATOM 1286 N N . GLY A 1 165 ? -0.060 -9.745 0.424 1.00 86.69 165 GLY A N 1
ATOM 1287 C CA . GLY A 1 165 ? -1.333 -9.023 0.511 1.00 86.69 165 GLY A CA 1
ATOM 1288 C C . GLY A 1 165 ? -1.598 -8.414 1.893 1.00 86.69 165 GLY A C 1
ATOM 1289 O O . GLY A 1 165 ? -0.785 -8.503 2.812 1.00 86.69 165 GLY A O 1
ATOM 1290 N N . LEU A 1 166 ? -2.759 -7.778 2.055 1.00 89.81 166 LEU A N 1
ATOM 1291 C CA . LEU A 1 166 ? -3.138 -7.178 3.334 1.00 89.81 166 LEU A CA 1
ATOM 1292 C C . LEU A 1 166 ? -3.544 -8.217 4.385 1.00 89.81 166 LEU A C 1
ATOM 1294 O O . LEU A 1 166 ? -4.228 -9.197 4.086 1.00 89.81 166 LEU A O 1
ATOM 1298 N N . MET A 1 167 ? -3.195 -7.911 5.635 1.00 90.69 167 MET A N 1
ATOM 1299 C CA . MET A 1 167 ? -3.679 -8.586 6.836 1.00 90.69 167 MET A CA 1
ATOM 1300 C C . MET A 1 167 ? -4.454 -7.584 7.695 1.00 90.69 167 MET A C 1
ATOM 1302 O O . MET A 1 167 ? -3.941 -6.506 7.989 1.00 90.69 167 MET A O 1
ATOM 1306 N N . TYR A 1 168 ? -5.661 -7.943 8.131 1.00 91.88 168 TYR A N 1
ATOM 1307 C CA . TYR A 1 168 ? -6.467 -7.126 9.048 1.00 91.88 168 TYR A CA 1
ATOM 1308 C C . TYR A 1 168 ? -6.789 -7.895 10.322 1.00 91.88 168 TYR A C 1
ATOM 1310 O O . TYR A 1 168 ? -7.182 -9.056 10.257 1.00 91.88 168 TYR A O 1
ATOM 1318 N N . LEU A 1 169 ? -6.671 -7.256 11.482 1.00 93.69 169 LEU A N 1
ATOM 1319 C CA . LEU A 1 169 ? -7.131 -7.844 12.737 1.00 93.69 169 LEU A CA 1
ATOM 1320 C C . LEU A 1 169 ? -8.651 -7.673 12.842 1.00 93.69 169 LEU A C 1
ATOM 1322 O O . LEU A 1 169 ? -9.17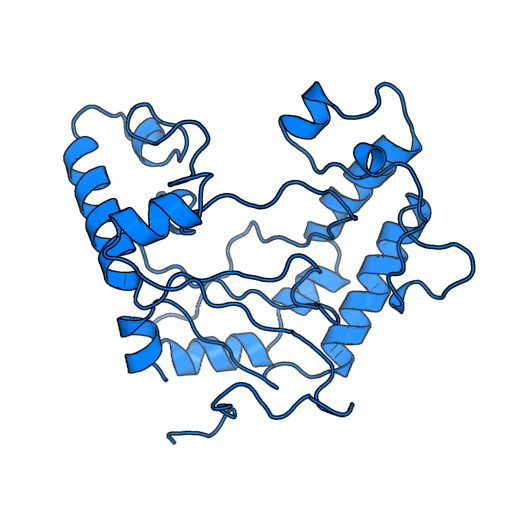5 -6.582 12.626 1.00 93.69 169 LEU A O 1
ATOM 1326 N N . GLU A 1 170 ? -9.391 -8.734 13.150 1.00 89.75 170 GLU A N 1
ATOM 1327 C CA . GLU A 1 170 ? -10.850 -8.635 13.199 1.00 89.75 170 GLU A CA 1
ATOM 1328 C C . GLU A 1 170 ? -11.350 -7.659 14.283 1.00 89.75 170 GLU A C 1
ATOM 1330 O O . GLU A 1 170 ? -10.794 -7.583 15.381 1.00 89.75 170 GLU A O 1
ATOM 1335 N N . ARG A 1 171 ? -12.446 -6.941 13.986 1.00 89.75 171 ARG A N 1
ATOM 1336 C CA . ARG A 1 171 ? -13.112 -6.001 14.908 1.00 89.75 171 ARG A CA 1
ATOM 1337 C C . ARG A 1 171 ? -12.199 -4.903 15.466 1.00 89.75 171 ARG A C 1
ATOM 1339 O O . ARG A 1 171 ? -12.429 -4.451 16.574 1.00 89.75 171 ARG A O 1
ATOM 1346 N N . SER A 1 172 ? -11.152 -4.485 14.755 1.00 93.12 172 SER A N 1
ATOM 1347 C CA . SER A 1 172 ? -10.079 -3.647 15.312 1.00 93.12 172 SER A CA 1
ATOM 1348 C C . SER A 1 172 ? -10.398 -2.155 15.479 1.00 93.12 172 SER A C 1
ATOM 1350 O O . SER A 1 172 ? -9.509 -1.409 15.889 1.00 93.12 172 SER A O 1
ATOM 1352 N N . THR A 1 173 ? -11.620 -1.692 15.183 1.00 93.81 173 THR A N 1
ATOM 1353 C CA . THR A 1 173 ? -11.986 -0.271 15.347 1.00 93.81 173 THR A CA 1
ATOM 1354 C C . THR A 1 173 ? -11.799 0.209 16.786 1.00 93.81 173 THR A C 1
ATOM 1356 O O . THR A 1 173 ? -11.232 1.277 17.012 1.00 93.81 173 THR A O 1
ATOM 1359 N N . ASP A 1 174 ? -12.243 -0.580 17.766 1.00 93.94 174 ASP A N 1
ATOM 1360 C CA . ASP A 1 174 ? -12.158 -0.226 19.186 1.00 93.94 174 ASP A CA 1
ATOM 1361 C C . ASP A 1 174 ? -10.706 -0.144 19.678 1.00 93.94 174 ASP A C 1
ATOM 1363 O O . ASP A 1 174 ? -10.374 0.754 20.448 1.00 93.94 174 ASP A O 1
ATOM 1367 N N . ILE A 1 175 ? -9.828 -1.021 19.179 1.00 93.50 175 ILE A N 1
ATOM 1368 C CA . ILE A 1 175 ? -8.384 -0.957 19.437 1.00 93.50 175 ILE A CA 1
ATOM 1369 C C . ILE A 1 175 ? -7.836 0.379 18.937 1.00 93.50 175 ILE A C 1
ATOM 1371 O O . ILE A 1 175 ? -7.188 1.087 19.702 1.00 93.50 175 ILE A O 1
ATOM 1375 N N . GLY A 1 176 ? -8.130 0.752 17.686 1.00 91.00 176 GLY A N 1
ATOM 1376 C CA . GLY A 1 176 ? -7.679 2.024 17.118 1.00 91.00 176 GLY A CA 1
ATOM 1377 C C . GLY A 1 176 ? -8.150 3.229 17.939 1.00 91.00 176 GLY A C 1
ATOM 1378 O O . GLY A 1 176 ? -7.352 4.101 18.267 1.00 91.00 176 GLY A O 1
ATOM 1379 N N . GLN A 1 177 ? -9.423 3.247 18.348 1.00 91.50 177 GLN A N 1
ATOM 1380 C CA . GLN A 1 177 ? -9.987 4.314 19.185 1.00 91.50 177 GLN A CA 1
ATOM 1381 C C . GLN A 1 177 ? -9.327 4.400 20.566 1.00 91.50 177 GLN A C 1
ATOM 1383 O O . GLN A 1 177 ? -9.006 5.495 21.029 1.00 91.50 177 GLN A O 1
ATOM 1388 N N . GLN A 1 178 ? -9.112 3.261 21.229 1.00 91.81 178 GLN A N 1
ATOM 1389 C CA . GLN A 1 178 ? -8.451 3.208 22.535 1.00 91.81 178 GLN A CA 1
ATOM 1390 C C . GLN A 1 178 ? -7.006 3.689 22.442 1.00 91.81 178 GLN A C 1
ATOM 1392 O O . GLN A 1 178 ? -6.573 4.481 23.278 1.00 91.81 178 GLN A O 1
ATOM 1397 N N . THR A 1 179 ? -6.292 3.255 21.403 1.00 88.50 179 THR A N 1
ATOM 1398 C CA . THR A 1 179 ? -4.917 3.667 21.145 1.00 88.50 179 THR A CA 1
ATOM 1399 C C . THR A 1 179 ? -4.825 5.170 20.854 1.00 88.50 179 THR A C 1
ATOM 1401 O O . THR A 1 179 ? -3.990 5.845 21.447 1.00 88.50 179 THR A O 1
ATOM 1404 N N . GLU A 1 180 ? -5.721 5.745 20.044 1.00 87.19 180 GLU A N 1
ATOM 1405 C CA . GLU A 1 180 ? -5.772 7.202 19.835 1.00 87.19 180 GLU A CA 1
ATOM 1406 C C . GLU A 1 180 ? -6.085 7.978 21.120 1.00 87.19 180 GLU A C 1
ATOM 1408 O O . GLU A 1 180 ? -5.451 8.996 21.401 1.00 87.19 180 GLU A O 1
ATOM 1413 N N . ALA A 1 181 ? -7.030 7.492 21.930 1.00 88.19 181 ALA A N 1
ATOM 1414 C CA . ALA A 1 181 ? -7.366 8.117 23.205 1.00 88.19 181 ALA A CA 1
ATOM 1415 C C . ALA A 1 181 ? -6.189 8.075 24.194 1.00 88.19 181 ALA A C 1
ATOM 1417 O O . ALA A 1 181 ? -5.974 9.025 24.946 1.00 88.19 181 ALA A O 1
ATOM 1418 N N . GLU A 1 182 ? -5.421 6.987 24.200 1.00 86.25 182 GLU A N 1
ATOM 1419 C CA . GLU A 1 182 ? -4.198 6.865 24.988 1.00 86.25 182 GLU A CA 1
ATOM 1420 C C . GLU A 1 182 ? -3.123 7.848 24.524 1.00 86.25 182 GLU A C 1
ATOM 1422 O O . GLU A 1 182 ? -2.581 8.588 25.347 1.00 86.25 182 GLU A O 1
ATOM 1427 N N . PHE A 1 183 ? -2.884 7.943 23.216 1.00 79.81 183 PHE A N 1
ATOM 1428 C CA . PHE A 1 183 ? -1.950 8.924 22.670 1.00 79.81 183 PHE A CA 1
ATOM 1429 C C . PHE A 1 183 ? -2.349 10.361 23.009 1.00 79.81 183 PHE A C 1
ATOM 1431 O O . PHE A 1 183 ? -1.501 11.139 23.445 1.00 79.81 183 PHE A O 1
ATOM 1438 N N . ALA A 1 184 ? -3.632 10.707 22.883 1.00 81.31 184 ALA A N 1
ATOM 1439 C CA . ALA A 1 184 ? -4.132 12.033 23.231 1.00 81.31 184 ALA A CA 1
ATOM 1440 C C . ALA A 1 184 ? -3.914 12.368 24.718 1.00 81.31 184 ALA A C 1
ATOM 1442 O O . ALA A 1 184 ? -3.508 13.484 25.038 1.00 81.31 184 ALA A O 1
ATOM 1443 N N . ARG A 1 185 ? -4.116 11.400 25.627 1.00 84.00 185 ARG A N 1
ATOM 1444 C CA . ARG A 1 185 ? -3.809 11.574 27.059 1.00 84.00 185 ARG A CA 1
ATOM 1445 C C . ARG A 1 185 ? -2.317 11.802 27.303 1.00 84.00 185 ARG A C 1
ATOM 1447 O O . ARG A 1 185 ? -1.956 12.645 28.119 1.00 84.00 185 ARG A O 1
ATOM 1454 N N . ASN A 1 186 ? -1.461 11.088 26.576 1.00 79.44 186 ASN A N 1
ATOM 1455 C CA . ASN A 1 186 ? -0.011 11.160 26.747 1.00 79.44 186 ASN A CA 1
ATOM 1456 C C . ASN A 1 186 ? 0.619 12.383 26.054 1.00 79.44 186 ASN A C 1
ATOM 1458 O O . ASN A 1 186 ? 1.758 12.720 26.342 1.00 79.44 186 ASN A O 1
ATOM 1462 N N . ALA A 1 187 ? -0.104 13.094 25.184 1.00 75.81 187 ALA A N 1
ATOM 1463 C CA . ALA A 1 187 ? 0.402 14.236 24.414 1.00 75.81 187 ALA A CA 1
ATOM 1464 C C . ALA A 1 187 ? 0.622 15.535 25.222 1.00 75.81 187 ALA A C 1
ATOM 1466 O O . ALA A 1 187 ? 1.121 16.526 24.675 1.00 75.81 187 ALA A O 1
ATOM 1467 N N . GLY A 1 188 ? 0.252 15.567 26.508 1.00 71.81 188 GLY A N 1
ATOM 1468 C CA . GLY A 1 188 ? 0.347 16.763 27.357 1.00 71.81 188 GLY A CA 1
ATOM 1469 C C . GLY A 1 188 ? 1.774 17.283 27.572 1.00 71.81 188 GLY A C 1
ATOM 1470 O O . GLY A 1 188 ? 1.950 18.457 27.879 1.00 71.81 188 GLY A O 1
ATOM 1471 N N . ASN A 1 189 ? 2.786 16.439 27.363 1.00 75.12 189 ASN A N 1
ATOM 1472 C CA . ASN A 1 189 ? 4.207 16.767 27.514 1.00 75.12 189 ASN A CA 1
ATOM 1473 C C . ASN A 1 189 ? 4.952 16.985 26.180 1.00 75.12 189 ASN A C 1
ATOM 1475 O O . ASN A 1 189 ? 6.176 17.094 26.201 1.00 75.12 189 ASN A O 1
ATOM 1479 N N . LEU A 1 190 ? 4.241 17.007 25.048 1.00 79.25 190 LEU A N 1
ATOM 1480 C CA . LEU A 1 190 ? 4.816 17.133 23.704 1.00 79.25 190 LEU A CA 1
ATOM 1481 C C . LEU A 1 190 ? 4.561 18.522 23.105 1.00 79.25 190 LEU A C 1
ATOM 1483 O O . LEU A 1 190 ? 3.495 19.103 23.341 1.00 79.25 190 LEU A O 1
ATOM 1487 N N . THR A 1 191 ? 5.496 19.021 22.288 1.00 81.25 191 THR A N 1
ATOM 1488 C CA . THR A 1 191 ? 5.242 20.180 21.410 1.00 81.25 191 THR A CA 1
ATOM 1489 C C . THR A 1 191 ? 4.252 19.824 20.301 1.00 81.25 191 THR A C 1
ATOM 1491 O O . THR A 1 191 ? 4.001 18.648 20.029 1.00 81.25 191 THR A O 1
ATOM 1494 N N . ASP A 1 192 ? 3.692 20.826 19.623 1.00 77.81 192 ASP A N 1
ATOM 1495 C CA . ASP A 1 192 ? 2.776 20.580 18.506 1.00 77.81 192 ASP A CA 1
ATOM 1496 C C . ASP A 1 192 ? 3.457 19.820 17.353 1.00 77.81 192 ASP A C 1
ATOM 1498 O O . ASP A 1 192 ? 2.841 18.927 16.767 1.00 77.81 192 ASP A O 1
ATOM 1502 N N . GLU A 1 193 ? 4.746 20.071 17.086 1.00 78.25 193 GLU A N 1
ATOM 1503 C CA . GLU A 1 193 ? 5.517 19.291 16.110 1.00 78.25 193 GLU A CA 1
ATOM 1504 C C . GLU A 1 193 ? 5.724 17.834 16.552 1.00 78.25 193 GLU A C 1
ATOM 1506 O O . GLU A 1 193 ? 5.615 16.911 15.742 1.00 78.25 193 GLU A O 1
ATOM 1511 N N . GLU A 1 194 ? 5.996 17.596 17.839 1.00 77.94 194 GLU A N 1
ATOM 1512 C CA . GLU A 1 194 ? 6.158 16.240 18.374 1.00 77.94 194 GLU A CA 1
ATOM 1513 C C . GLU A 1 194 ? 4.835 15.453 18.333 1.00 77.94 194 GLU A C 1
ATOM 1515 O O . GLU A 1 194 ? 4.840 14.251 18.050 1.00 77.94 194 GLU A O 1
ATOM 1520 N N . ARG A 1 195 ? 3.693 16.119 18.557 1.00 75.00 195 ARG A N 1
ATOM 1521 C CA . ARG A 1 195 ? 2.357 15.493 18.555 1.00 75.00 195 ARG A CA 1
ATOM 1522 C C . ARG A 1 195 ? 1.953 14.927 17.198 1.00 75.00 195 ARG A C 1
ATOM 1524 O O . ARG A 1 195 ? 1.276 13.900 17.148 1.00 75.00 195 ARG A O 1
ATOM 1531 N N . VAL A 1 196 ? 2.355 15.574 16.105 1.00 73.19 196 VAL A N 1
ATOM 1532 C CA . VAL A 1 196 ? 2.002 15.135 14.744 1.00 73.19 196 VAL A CA 1
ATOM 1533 C C . VAL A 1 196 ? 2.951 14.070 14.184 1.00 73.19 196 VAL A C 1
ATOM 1535 O O . VAL A 1 196 ? 2.647 13.461 13.159 1.00 73.19 196 VAL A O 1
ATOM 1538 N N . SER A 1 197 ? 4.081 13.811 14.850 1.00 71.50 197 SER A N 1
ATOM 1539 C CA . SER A 1 197 ? 5.062 12.807 14.431 1.00 71.50 197 SER A CA 1
ATOM 1540 C C . SER A 1 197 ? 4.712 11.409 14.942 1.00 71.50 197 SER A C 1
ATOM 1542 O O . SER A 1 197 ? 4.528 11.198 16.139 1.00 71.50 197 SER A O 1
ATOM 1544 N N . ALA A 1 198 ? 4.729 10.417 14.046 1.00 63.62 198 ALA A N 1
ATOM 1545 C CA . ALA A 1 198 ? 4.606 8.999 14.402 1.00 63.62 198 ALA A CA 1
ATOM 1546 C C . ALA A 1 198 ? 5.844 8.429 15.130 1.00 63.62 198 ALA A C 1
ATOM 1548 O O . ALA A 1 198 ? 5.835 7.269 15.534 1.00 63.62 198 ALA A O 1
ATOM 1549 N N . PHE A 1 199 ? 6.907 9.228 15.274 1.00 67.38 199 PHE A N 1
ATOM 1550 C CA . PHE A 1 199 ? 8.210 8.832 15.819 1.00 67.38 199 PHE A CA 1
ATOM 1551 C C . PHE A 1 199 ? 8.582 9.641 17.072 1.00 67.38 199 PHE A C 1
ATOM 1553 O O . PHE A 1 199 ? 9.750 9.961 17.287 1.00 67.38 199 PHE A O 1
ATOM 1560 N N . ASN A 1 200 ? 7.591 10.045 17.870 1.00 68.12 200 ASN A N 1
ATOM 1561 C CA . ASN A 1 200 ? 7.828 10.759 19.126 1.00 68.12 200 ASN A CA 1
ATOM 1562 C C . ASN A 1 200 ? 8.060 9.794 20.304 1.00 68.12 200 ASN A C 1
ATOM 1564 O O . ASN A 1 200 ? 7.798 8.598 20.208 1.00 68.12 200 ASN A O 1
ATOM 1568 N N . ARG A 1 201 ? 8.511 10.340 21.441 1.00 67.62 201 ARG A N 1
ATOM 1569 C CA . ARG A 1 201 ? 8.872 9.576 22.654 1.00 67.62 201 ARG A CA 1
ATOM 1570 C C . ARG A 1 201 ? 7.735 8.748 23.272 1.00 67.62 201 ARG A C 1
ATOM 1572 O O . ARG A 1 201 ? 8.004 7.892 24.104 1.00 67.62 201 ARG A O 1
ATOM 1579 N N . ASN A 1 202 ? 6.485 9.048 22.923 1.00 67.62 202 ASN A N 1
ATOM 1580 C CA . ASN A 1 202 ? 5.304 8.359 23.434 1.00 67.62 202 ASN A CA 1
ATOM 1581 C C . ASN A 1 202 ? 4.798 7.280 22.457 1.00 67.62 202 ASN A C 1
ATOM 1583 O O . ASN A 1 202 ? 3.851 6.576 22.793 1.00 67.62 202 ASN A O 1
ATOM 1587 N N . MET A 1 203 ? 5.394 7.154 21.265 1.00 65.12 203 MET A N 1
ATOM 1588 C CA . MET A 1 203 ? 5.109 6.106 20.282 1.00 65.12 203 MET A CA 1
ATOM 1589 C C . MET A 1 203 ? 6.116 4.962 20.441 1.00 65.12 203 MET A C 1
ATOM 1591 O O . MET A 1 203 ? 7.266 5.174 20.816 1.00 65.12 203 MET A O 1
ATOM 1595 N N . SER A 1 204 ? 5.702 3.742 20.118 1.00 60.31 204 SER A N 1
ATOM 1596 C CA . SER A 1 204 ? 6.611 2.604 19.971 1.00 60.31 204 SER A CA 1
ATOM 1597 C C . SER A 1 204 ? 7.681 2.880 18.908 1.00 60.31 204 SER A C 1
ATOM 1599 O O . SER A 1 204 ? 7.398 3.483 17.865 1.00 60.31 204 SER A O 1
ATOM 1601 N N . ASP A 1 205 ? 8.910 2.422 19.170 1.00 55.62 205 ASP A N 1
ATOM 1602 C CA . ASP A 1 205 ? 10.065 2.625 18.289 1.00 55.62 205 ASP A CA 1
ATOM 1603 C C . ASP A 1 205 ? 9.727 2.247 16.840 1.00 55.62 205 ASP A C 1
ATOM 1605 O O . ASP A 1 205 ? 9.407 1.101 16.539 1.00 55.62 205 ASP A O 1
ATOM 1609 N N . GLY A 1 206 ? 9.806 3.218 15.925 1.00 62.38 206 GLY A N 1
ATOM 1610 C CA . GLY A 1 206 ? 9.584 3.002 14.491 1.00 62.38 206 GLY A CA 1
ATOM 1611 C C . GLY A 1 206 ? 8.140 3.156 13.997 1.00 62.38 206 GLY A C 1
ATOM 1612 O O . GLY A 1 206 ? 7.892 2.896 12.819 1.00 62.38 206 GLY A O 1
ATOM 1613 N N . GLY A 1 207 ? 7.209 3.622 14.836 1.00 72.75 207 GLY A N 1
ATOM 1614 C CA . GLY A 1 207 ? 5.874 4.041 14.398 1.00 72.75 207 GLY A CA 1
ATOM 1615 C C . GLY A 1 207 ? 4.932 2.885 14.056 1.00 72.75 207 GLY A C 1
ATOM 1616 O O . GLY A 1 207 ? 4.119 3.016 13.149 1.00 72.75 207 GLY A O 1
ATOM 1617 N N . PHE A 1 208 ? 5.037 1.752 14.750 1.00 84.62 208 PHE A N 1
ATOM 1618 C CA . PHE A 1 208 ? 4.166 0.580 14.596 1.00 84.62 208 PHE A CA 1
ATOM 1619 C C . PHE A 1 208 ? 3.813 -0.018 15.959 1.00 84.62 208 PHE A C 1
ATOM 1621 O O . PHE A 1 208 ? 4.605 0.047 16.886 1.00 84.62 208 PHE A O 1
ATOM 1628 N N . LEU A 1 209 ? 2.650 -0.643 16.092 1.00 89.50 209 LEU A N 1
ATOM 1629 C CA . LEU A 1 209 ? 2.138 -1.201 17.347 1.00 89.50 209 LEU A CA 1
ATOM 1630 C C . LEU A 1 209 ? 2.828 -2.504 17.766 1.00 89.50 209 LEU A C 1
ATOM 1632 O O . LEU A 1 209 ? 2.980 -2.752 18.955 1.00 89.50 209 LEU A O 1
ATOM 1636 N N . SER A 1 210 ? 3.214 -3.348 16.808 1.00 91.19 210 SER A N 1
ATOM 1637 C CA . SER A 1 210 ? 3.944 -4.593 17.070 1.00 91.19 210 SER A CA 1
ATOM 1638 C C . SER A 1 210 ? 4.580 -5.141 15.791 1.00 91.19 210 SER A C 1
ATOM 1640 O O . SER A 1 210 ? 4.074 -4.925 14.687 1.00 91.19 210 SER A O 1
ATOM 1642 N N . ARG A 1 211 ? 5.678 -5.884 15.939 1.00 90.62 211 ARG A N 1
ATOM 1643 C CA . ARG A 1 211 ? 6.254 -6.733 14.879 1.00 90.62 211 ARG A CA 1
ATOM 1644 C C . ARG A 1 211 ? 5.821 -8.195 14.998 1.00 90.62 211 ARG A C 1
ATOM 1646 O O . ARG A 1 211 ? 5.912 -8.924 14.016 1.00 90.62 211 ARG A O 1
ATOM 1653 N N . ASP A 1 212 ? 5.323 -8.601 16.163 1.00 92.81 212 ASP A N 1
ATOM 1654 C CA . ASP A 1 212 ? 4.787 -9.936 16.404 1.00 92.81 212 ASP A CA 1
ATOM 1655 C C . ASP A 1 212 ? 3.259 -9.901 16.289 1.00 92.81 212 ASP A C 1
ATOM 1657 O O . ASP A 1 212 ? 2.537 -9.435 17.175 1.00 92.81 212 ASP A O 1
ATOM 1661 N N . THR A 1 213 ? 2.755 -10.380 15.153 1.00 93.00 213 THR A N 1
ATOM 1662 C CA . THR A 1 213 ? 1.314 -10.442 14.886 1.00 93.00 213 THR A CA 1
ATOM 1663 C C . THR A 1 213 ? 0.605 -11.453 15.792 1.00 93.00 213 THR A C 1
ATOM 1665 O O . THR A 1 213 ? -0.554 -11.237 16.156 1.00 93.00 213 THR A O 1
ATOM 1668 N N . VAL A 1 214 ? 1.274 -12.537 16.192 1.00 93.81 214 VAL A N 1
ATOM 1669 C CA . VAL A 1 214 ? 0.687 -13.608 17.007 1.00 93.81 214 VAL A CA 1
ATOM 1670 C C . VAL A 1 214 ? 0.520 -13.145 18.447 1.00 93.81 214 VAL A C 1
ATOM 1672 O O . VAL A 1 214 ? -0.557 -13.314 19.023 1.00 93.81 214 VAL A O 1
ATOM 1675 N N . GLU A 1 215 ? 1.562 -12.556 19.026 1.00 96.19 215 GLU A N 1
ATOM 1676 C CA . GLU A 1 215 ? 1.515 -11.975 20.366 1.00 96.19 215 GLU A CA 1
ATOM 1677 C C . GLU A 1 215 ? 0.495 -10.838 20.427 1.00 96.19 215 GLU A C 1
ATOM 1679 O O . GLU A 1 215 ? -0.409 -10.876 21.262 1.00 96.19 215 GLU A O 1
ATOM 1684 N N . TYR A 1 216 ? 0.533 -9.917 19.458 1.00 95.12 216 TYR A N 1
ATOM 1685 C CA . TYR A 1 216 ? -0.405 -8.797 19.413 1.00 95.12 216 TYR A CA 1
ATOM 1686 C C . TYR A 1 216 ? -1.869 -9.266 19.377 1.00 95.12 216 TYR A C 1
ATOM 1688 O O . TYR A 1 216 ? -2.719 -8.756 20.104 1.00 95.12 216 TYR A O 1
ATOM 1696 N N . ALA A 1 217 ? -2.185 -10.291 18.579 1.00 94.69 217 ALA A N 1
ATOM 1697 C CA . ALA A 1 217 ? -3.525 -10.875 18.551 1.00 94.69 217 ALA 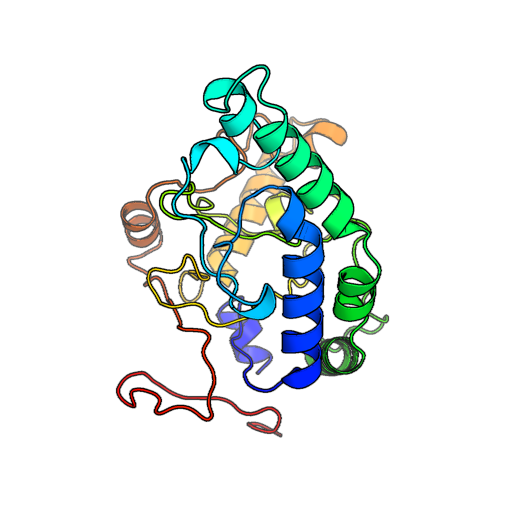A CA 1
ATOM 1698 C C . ALA A 1 217 ? -3.959 -11.448 19.911 1.00 94.69 217 ALA A C 1
ATOM 1700 O O . ALA A 1 217 ? -5.112 -11.257 20.3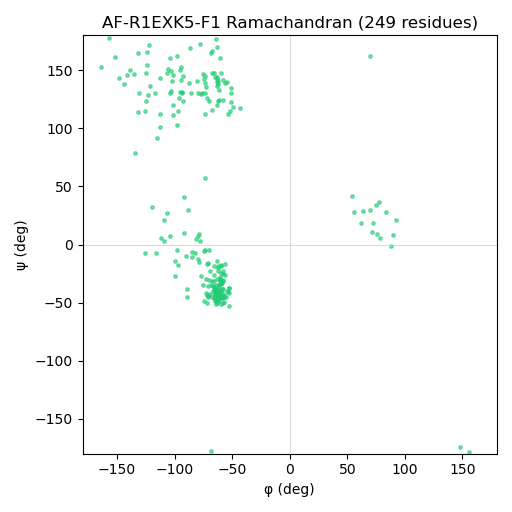13 1.00 94.69 217 ALA A O 1
ATOM 1701 N N . LYS A 1 218 ? -3.055 -12.134 20.628 1.00 96.25 218 LYS A N 1
ATOM 1702 C CA . LYS A 1 218 ? -3.324 -12.687 21.967 1.00 96.25 218 LYS A CA 1
ATOM 1703 C C . LYS A 1 218 ? -3.608 -11.576 22.974 1.00 96.25 218 LYS A C 1
ATOM 1705 O O . LYS A 1 218 ? -4.633 -11.638 23.651 1.00 96.25 218 LYS A O 1
ATOM 1710 N N . GLU A 1 219 ? -2.767 -10.545 23.011 1.00 95.38 219 GLU A N 1
ATOM 1711 C CA . GLU A 1 219 ? -2.937 -9.379 23.890 1.00 95.38 219 GLU A CA 1
ATOM 1712 C C . GLU A 1 219 ? -4.254 -8.642 23.638 1.00 95.38 219 GLU A C 1
ATOM 1714 O O . GLU A 1 219 ? -4.886 -8.141 24.566 1.00 95.38 219 GLU A O 1
ATOM 1719 N N . LYS A 1 220 ? -4.714 -8.604 22.382 1.00 95.06 220 LYS A N 1
ATOM 1720 C CA . LYS A 1 220 ? -5.979 -7.964 21.996 1.00 95.06 220 LYS A CA 1
ATOM 1721 C C . LYS A 1 220 ? -7.190 -8.899 22.088 1.00 95.06 220 LYS A C 1
ATOM 1723 O O . LYS A 1 220 ? -8.174 -8.723 21.366 1.00 95.06 220 LYS A O 1
ATOM 1728 N N . GLY A 1 221 ? -7.145 -9.868 23.003 1.00 94.06 221 GLY A N 1
ATOM 1729 C CA . GLY A 1 221 ? -8.268 -10.753 23.320 1.00 94.06 221 GLY A CA 1
ATOM 1730 C C . GLY A 1 221 ? -8.408 -11.949 22.377 1.00 94.06 221 GLY A C 1
ATOM 1731 O O . GLY A 1 221 ? -9.520 -12.424 22.155 1.00 94.06 221 GLY A O 1
ATOM 1732 N N . GLY A 1 222 ? -7.304 -12.417 21.789 1.00 94.62 222 GLY A N 1
ATOM 1733 C CA . GLY A 1 222 ? -7.288 -13.589 20.907 1.00 94.62 222 GLY A CA 1
ATOM 1734 C C . GLY A 1 222 ? -7.985 -13.368 19.561 1.00 94.62 222 GLY A C 1
ATOM 1735 O O . GLY A 1 222 ? -8.549 -14.307 18.997 1.00 94.62 222 GLY A O 1
ATOM 1736 N N . ARG A 1 223 ? -7.983 -12.130 19.056 1.00 92.56 223 ARG A N 1
ATOM 1737 C CA . ARG A 1 223 ? -8.588 -11.770 17.764 1.00 92.56 223 ARG A CA 1
ATOM 1738 C C . ARG A 1 223 ? -7.847 -12.425 16.603 1.00 92.56 223 ARG A C 1
ATOM 1740 O O . ARG A 1 223 ? -6.633 -12.595 16.639 1.00 92.56 223 ARG A O 1
ATOM 1747 N N . LYS A 1 224 ? -8.575 -12.761 15.544 1.00 90.62 224 LYS A N 1
ATOM 1748 C CA . LYS A 1 224 ? -8.012 -13.394 14.348 1.00 90.62 224 LYS A CA 1
ATOM 1749 C C . LYS A 1 224 ? -7.500 -12.367 13.348 1.00 90.62 224 LYS A C 1
ATOM 1751 O O . LYS A 1 224 ? -8.171 -11.375 13.063 1.00 90.62 224 LYS A O 1
ATOM 1756 N N . TRP A 1 225 ? -6.347 -12.666 12.758 1.00 91.62 225 TRP A N 1
ATOM 1757 C CA . TRP A 1 225 ? -5.891 -12.014 11.536 1.00 91.62 225 TRP A CA 1
ATOM 1758 C C . TRP A 1 225 ? -6.639 -12.584 10.336 1.00 91.62 225 TRP A C 1
ATOM 1760 O O . TRP A 1 225 ? -6.731 -13.798 10.157 1.00 91.62 225 TRP A O 1
ATOM 1770 N N . LEU A 1 226 ? -7.178 -11.692 9.520 1.00 89.44 226 LEU A N 1
ATOM 1771 C CA . LEU A 1 226 ? -7.882 -11.994 8.291 1.00 89.44 226 LEU A CA 1
ATOM 1772 C C . LEU A 1 226 ? -6.976 -11.672 7.111 1.00 89.44 226 LEU A C 1
ATOM 1774 O O . LEU A 1 226 ? -6.425 -10.574 7.023 1.00 89.44 226 LEU A O 1
ATOM 1778 N N . LEU A 1 227 ? -6.872 -12.629 6.198 1.00 86.44 227 LEU A N 1
ATOM 1779 C CA . LEU A 1 227 ? -6.154 -12.506 4.939 1.00 86.44 227 LEU A CA 1
ATOM 1780 C C . LEU A 1 227 ? -7.110 -12.825 3.796 1.00 86.44 227 LEU A C 1
ATOM 1782 O O . LEU A 1 227 ? -8.082 -13.566 3.969 1.00 86.44 227 LEU A O 1
ATOM 1786 N N . ALA A 1 228 ? -6.825 -12.274 2.624 1.00 81.19 228 ALA A N 1
ATOM 1787 C CA . ALA A 1 228 ? -7.566 -12.578 1.415 1.00 81.19 228 ALA A CA 1
ATOM 1788 C C . ALA A 1 228 ? -6.623 -12.655 0.220 1.00 81.19 228 ALA A C 1
ATOM 1790 O O . ALA A 1 228 ? -5.658 -11.899 0.124 1.00 81.19 228 ALA A O 1
ATOM 1791 N N . GLU A 1 229 ? -6.953 -13.540 -0.713 1.00 80.94 229 GLU A N 1
ATOM 1792 C CA . GLU A 1 229 ? -6.386 -13.506 -2.054 1.00 80.94 229 GLU A CA 1
ATOM 1793 C C . GLU A 1 229 ? -7.108 -12.462 -2.903 1.00 80.94 229 GLU A C 1
ATOM 1795 O O . GLU A 1 229 ? -8.342 -12.337 -2.870 1.00 80.94 229 GLU A O 1
ATOM 1800 N N . PHE A 1 230 ? -6.336 -11.755 -3.717 1.00 81.44 230 PHE A N 1
ATOM 1801 C CA . PHE A 1 230 ? -6.827 -10.771 -4.668 1.00 81.44 230 PHE A CA 1
ATOM 1802 C C . PHE A 1 230 ? -6.500 -11.282 -6.060 1.00 81.44 230 PHE A C 1
ATOM 1804 O O . PHE A 1 230 ? -5.402 -11.065 -6.540 1.00 81.44 230 PHE A O 1
ATOM 1811 N N . VAL A 1 231 ? -7.414 -12.016 -6.684 1.00 73.00 231 VAL A N 1
ATOM 1812 C CA . VAL A 1 231 ? -7.160 -12.701 -7.962 1.00 73.00 231 VAL A CA 1
ATOM 1813 C C . VAL A 1 231 ? -8.283 -12.446 -8.955 1.00 73.00 231 VAL A C 1
ATOM 1815 O O . VAL A 1 231 ? -9.374 -12.001 -8.585 1.00 73.00 231 VAL A O 1
ATOM 1818 N N . ASP A 1 232 ? -8.006 -12.753 -10.219 1.00 66.00 232 ASP A N 1
ATOM 1819 C CA . ASP A 1 232 ? -8.981 -12.761 -11.303 1.00 66.00 232 ASP A CA 1
ATOM 1820 C C . ASP A 1 232 ? -10.230 -13.609 -10.966 1.00 66.00 232 ASP A C 1
ATOM 1822 O O . ASP A 1 232 ? -10.117 -14.830 -10.836 1.00 66.00 232 ASP A O 1
ATOM 1826 N N . PRO A 1 233 ? -11.425 -12.997 -10.844 1.00 54.69 233 PRO A N 1
ATOM 1827 C CA . PRO A 1 233 ? -12.658 -13.719 -10.536 1.00 54.69 233 PRO A CA 1
ATOM 1828 C C . PRO A 1 233 ? -13.169 -14.591 -11.696 1.00 54.69 233 PRO A C 1
ATOM 1830 O O . PRO A 1 233 ? -14.012 -15.452 -11.455 1.00 54.69 233 PRO A O 1
ATOM 1833 N N . GLU A 1 234 ? -12.676 -14.380 -12.924 1.00 50.16 234 GLU A N 1
ATOM 1834 C CA . GLU A 1 234 ? -13.053 -15.153 -14.120 1.00 50.16 234 GLU A CA 1
ATOM 1835 C C . GLU A 1 234 ? -12.232 -16.447 -14.276 1.00 50.16 234 GLU A C 1
ATOM 1837 O O . GLU A 1 234 ? -12.509 -17.275 -15.145 1.00 50.16 234 GLU A O 1
ATOM 1842 N N . LYS A 1 235 ? -11.220 -16.655 -13.425 1.00 54.22 235 LYS A N 1
ATOM 1843 C CA . LYS A 1 235 ? -10.500 -17.930 -13.302 1.00 54.22 235 LYS A CA 1
ATOM 1844 C C . LYS A 1 235 ? -11.114 -18.755 -12.164 1.00 54.22 235 LYS A C 1
ATOM 1846 O O . LYS A 1 235 ? -11.672 -18.167 -11.237 1.00 54.22 235 LYS A O 1
ATOM 1851 N N . PRO A 1 236 ? -11.041 -20.103 -12.197 1.00 41.09 236 PRO A N 1
ATOM 1852 C CA . PRO A 1 236 ? -11.634 -20.938 -11.156 1.00 41.09 236 PRO A CA 1
ATOM 1853 C C . PRO A 1 236 ? -11.143 -20.516 -9.770 1.00 41.09 236 PRO A C 1
ATOM 1855 O O . PRO A 1 236 ? -9.970 -20.664 -9.440 1.00 41.09 236 PRO A O 1
ATOM 1858 N N . TYR A 1 237 ? -12.063 -19.979 -8.974 1.00 44.62 237 TYR A N 1
ATOM 1859 C CA . TYR A 1 237 ? -11.817 -19.563 -7.601 1.00 44.62 237 TYR A CA 1
ATOM 1860 C C . TYR A 1 237 ? -12.193 -20.706 -6.651 1.00 44.62 237 TYR A C 1
ATOM 1862 O O . TYR A 1 237 ? -13.279 -21.287 -6.771 1.00 44.62 237 TYR A O 1
ATOM 1870 N N . ASP A 1 238 ? -11.305 -21.039 -5.713 1.00 41.00 238 ASP A N 1
ATOM 1871 C CA . ASP A 1 238 ? -11.522 -22.097 -4.722 1.00 41.00 238 ASP A CA 1
ATOM 1872 C C . ASP A 1 238 ? -12.649 -21.699 -3.748 1.00 41.00 238 ASP A C 1
ATOM 1874 O O . ASP A 1 238 ? -12.568 -20.719 -3.007 1.00 41.00 238 ASP A O 1
ATOM 1878 N N . LYS A 1 239 ? -13.751 -22.456 -3.777 1.00 39.59 239 LYS A N 1
ATOM 1879 C CA . LYS A 1 239 ? -15.049 -22.098 -3.173 1.00 39.59 239 LYS A CA 1
ATOM 1880 C C . LYS A 1 239 ? -15.142 -22.307 -1.653 1.00 39.59 239 LYS A C 1
ATOM 1882 O O . LYS A 1 239 ? -16.235 -22.210 -1.099 1.00 39.59 239 LYS A O 1
ATOM 1887 N N . ARG A 1 240 ? -14.042 -22.604 -0.958 1.00 45.47 240 ARG A N 1
ATOM 1888 C CA . ARG A 1 240 ? -14.070 -22.997 0.465 1.00 45.47 240 ARG A CA 1
ATOM 1889 C C . ARG A 1 240 ? -14.153 -21.839 1.477 1.00 45.47 240 ARG A C 1
ATOM 1891 O O . ARG A 1 240 ? -14.371 -22.106 2.654 1.00 45.47 240 ARG A O 1
ATOM 1898 N N . TRP A 1 241 ? -14.045 -20.569 1.068 1.00 43.34 241 TRP A N 1
ATOM 1899 C CA . TRP A 1 241 ? -13.731 -19.483 2.014 1.00 43.34 241 TRP A CA 1
ATOM 1900 C C . TRP A 1 241 ? -14.599 -18.207 1.860 1.00 43.34 241 TRP A C 1
ATOM 1902 O O . TRP A 1 241 ? -14.154 -17.178 1.367 1.00 43.34 241 TRP A O 1
ATOM 1912 N N . MET A 1 242 ? -15.831 -18.277 2.389 1.00 37.56 242 MET A N 1
ATOM 1913 C CA . MET A 1 242 ? -16.702 -17.174 2.875 1.00 37.56 242 MET A CA 1
ATOM 1914 C C . MET A 1 242 ? -17.362 -16.142 1.920 1.00 37.56 242 MET A C 1
ATOM 1916 O O . MET A 1 242 ? -17.002 -15.948 0.763 1.00 37.56 242 MET A O 1
ATOM 1920 N N . LYS A 1 243 ? -18.400 -15.481 2.485 1.00 40.88 243 LYS A N 1
ATOM 1921 C CA . LYS A 1 243 ? -19.374 -14.541 1.887 1.00 40.88 243 LYS A CA 1
ATOM 1922 C C . LYS A 1 243 ? -18.739 -13.393 1.092 1.00 40.88 243 LYS A C 1
ATOM 1924 O O . LYS A 1 243 ? -18.024 -12.553 1.639 1.00 40.88 243 LYS A O 1
ATOM 1929 N N . VAL A 1 244 ? -19.130 -13.317 -0.177 1.00 48.41 244 VAL A N 1
ATOM 1930 C CA . VAL A 1 244 ? -18.804 -12.253 -1.130 1.00 48.41 244 VAL A CA 1
ATOM 1931 C C . VAL A 1 244 ? -19.920 -11.209 -1.111 1.00 48.41 244 VAL A C 1
ATOM 1933 O O . VAL A 1 244 ? -21.082 -11.583 -1.222 1.00 48.41 244 VAL A O 1
ATOM 1936 N N . TYR A 1 245 ? -19.563 -9.928 -0.991 1.00 47.19 245 TYR A N 1
ATOM 1937 C CA . TYR A 1 245 ? -20.485 -8.805 -1.183 1.00 47.19 245 TYR A CA 1
ATOM 1938 C C . TYR A 1 245 ? -20.222 -8.167 -2.553 1.00 47.19 245 TYR A C 1
ATOM 1940 O O . TYR A 1 245 ? -19.067 -7.911 -2.908 1.00 47.19 245 TYR A O 1
ATOM 1948 N N . ARG A 1 246 ? -21.280 -7.927 -3.324 1.00 52.94 246 ARG A N 1
ATOM 1949 C CA . ARG A 1 246 ? -21.282 -7.222 -4.612 1.00 52.94 246 ARG A CA 1
ATOM 1950 C C . ARG A 1 246 ? -21.681 -5.752 -4.424 1.00 52.94 246 ARG A C 1
ATOM 1952 O O . ARG A 1 246 ? -22.269 -5.411 -3.399 1.00 52.94 246 ARG A O 1
ATOM 1959 N N . PRO A 1 247 ? -21.401 -4.866 -5.402 1.00 38.56 247 PRO A N 1
ATOM 1960 C CA . PRO A 1 247 ? -21.655 -3.425 -5.277 1.00 38.56 247 PRO A CA 1
ATOM 1961 C C . PRO A 1 247 ? -23.101 -3.010 -4.947 1.00 38.56 247 PRO A C 1
ATOM 1963 O O . PRO A 1 247 ? -23.306 -1.874 -4.528 1.00 38.56 247 PRO A O 1
ATOM 1966 N N . LEU A 1 248 ? -24.083 -3.900 -5.127 1.00 47.84 248 LEU A N 1
ATOM 1967 C CA . LEU A 1 248 ? -25.503 -3.666 -4.835 1.00 47.84 248 LEU A CA 1
ATOM 1968 C C . LEU A 1 248 ? -26.021 -4.449 -3.616 1.00 47.84 248 LEU A C 1
ATOM 1970 O O . LEU A 1 248 ? -27.205 -4.378 -3.307 1.00 47.84 248 LEU A O 1
ATOM 1974 N N . ASP A 1 249 ? -25.169 -5.197 -2.914 1.00 41.59 249 ASP A N 1
ATOM 1975 C CA . ASP A 1 249 ? -25.622 -6.000 -1.780 1.00 41.59 249 ASP A CA 1
ATOM 1976 C C . ASP A 1 249 ? -25.937 -5.098 -0.574 1.00 41.59 249 ASP A C 1
ATOM 1978 O O . ASP A 1 249 ? -25.039 -4.512 0.043 1.00 41.59 249 ASP A O 1
ATOM 1982 N N . GLY A 1 250 ? -27.223 -5.022 -0.216 1.00 48.31 250 GLY A N 1
ATOM 1983 C CA . GLY A 1 250 ? -27.737 -4.188 0.876 1.00 48.31 250 GLY A CA 1
ATOM 1984 C C . GLY A 1 250 ? -28.199 -2.789 0.452 1.00 48.31 250 GLY A C 1
ATOM 1985 O O . GLY A 1 250 ? -28.230 -1.898 1.304 1.00 48.31 250 GLY A O 1
ATOM 1986 N N . LEU A 1 251 ? -28.512 -2.603 -0.835 1.00 39.94 251 LEU A N 1
ATOM 1987 C CA . LEU A 1 251 ? -29.467 -1.598 -1.314 1.00 39.94 251 LEU A CA 1
ATOM 1988 C C . LEU A 1 251 ? -30.869 -2.208 -1.415 1.00 39.94 251 LEU A C 1
ATOM 1990 O O . LEU A 1 251 ? -30.951 -3.423 -1.710 1.00 39.94 251 LEU A O 1
#

Radius of gyration: 19.63 Å; Cα contacts (8 Å, |Δi|>4): 252; chains: 1; bounding box: 57×44×49 Å